Protein AF-A0AAE0KP74-F1 (afdb_monomer)

Solvent-accessible surface area (backbone atoms only — not comparable to full-atom values): 11846 Å² total; per-residue (Å²): 136,86,84,67,81,79,63,56,66,53,44,37,53,51,13,51,50,34,34,52,52,14,51,51,45,31,53,52,16,50,54,50,34,50,30,38,74,68,69,78,42,66,83,68,94,48,75,64,53,57,50,52,47,53,50,45,53,52,51,46,55,50,47,53,51,49,49,53,52,45,45,52,50,19,61,75,62,73,34,71,68,47,44,52,53,43,54,58,50,48,58,60,48,50,49,48,53,44,42,45,52,8,47,53,34,28,74,73,73,40,66,54,36,29,30,50,23,44,32,54,45,16,53,52,38,30,51,54,13,49,50,43,31,49,55,40,51,49,54,57,52,49,57,76,60,46,64,64,54,54,55,50,53,53,46,47,73,70,31,64,69,72,59,30,54,55,55,48,53,55,42,66,76,43,40,88,83,44,69,96,55,69,64,68,64,55,48,60,61,46,48,67,52,43,63,58,47,53,56,47,52,54,51,51,50,56,50,52,54,50,50,54,54,52,61,68,65,70,60,83,131

Secondary structure (DSSP, 8-state):
----GGGHHHHHHHHHHHHHHHHHHHHHHHHHHHHHHTTS-----SHHHHHHHHHHHHHHHHHHHHHHHHHHHHHHTT-HHHHHHHHHHHHHHHHHHHHHHHHHHHHTT-TTHHHHHHHHHHHHHHHHHHHHHHHHHHHHHHHHHHHHHHHHHHHHHHS-HHHHHHHHHHHHHHHHHHTTS-THHHHHHHHHHHHHHHHHHHHHHHHHHHHHHHHHHS---

Organism: NCBI:txid36881

Nearest PDB structures (foldseek):
  8f6k-assembly1_D  TM=7.936E-01  e=3.619E-03  Shewanella oneidensis
  8f6k-assembly1_C  TM=7.145E-01  e=2.781E-03  Shewanella oneidensis
  8f6e-assembly1_B  TM=8.151E-01  e=7.977E-03  Shewanella oneidensis
  8f6h-assembly1_B  TM=8.149E-01  e=1.424E-02  Shewanella oneidensis MR-1
  8f6j-assembly1_A  TM=7.758E-01  e=8.864E-03  Shewanella oneidensis

Mean predicted aligned error: 17.46 Å

Foldseek 3Di:
DDDDPVVLVVLLVVLVVLLVVLVVLLVVLVVQLVCVVVVNDFPDPDPVLVVVLVVLVVVLVVLVVVLVVLVVVCVVVVDPVSVVVSVVSVLVSVLSVLQNQQSVCCVVVNRSSNSVSSNVSSVVSNVVSCVSNVVSVVVVVCVVPPQPVVLLVVLCVVDPNVVSVVLVVVCVVCVVVQPPHHCVVVCVVVVVVCVVVVVVVVVVVVVVVVVVVVVVVPDDD

pLDDT: mean 70.37, std 13.77, range [32.5, 95.06]

InterPro domains:
  IPR027469 Cation efflux transmembrane domain superfamily [G3DSA:1.20.1510.10] (8-140)
  IPR027469 Cation efflux transmembrane domain superfamily [SSF161111] (10-142)
  IPR050291 Cation-efflux pump FieF-like [PTHR43840] (10-152)
  IPR058533 Cation efflux protein, transmembrane domain [PF01545] (12-140)

Structure (mmCIF, N/CA/C/O backbone):
data_AF-A0AAE0KP74-F1
#
_entry.id   AF-A0AAE0KP74-F1
#
loop_
_atom_site.group_PDB
_atom_site.id
_atom_site.type_symbol
_atom_site.label_atom_id
_atom_site.label_alt_id
_atom_site.label_comp_id
_atom_site.label_asym_id
_atom_site.label_entity_id
_atom_site.label_seq_id
_atom_site.pdbx_PDB_ins_code
_atom_site.Cartn_x
_atom_site.Cartn_y
_atom_site.Cartn_z
_atom_site.occupancy
_atom_site.B_iso_or_equiv
_atom_site.auth_seq_id
_atom_site.auth_comp_id
_atom_site.auth_asym_id
_atom_site.auth_atom_id
_atom_site.pdbx_PDB_model_num
ATOM 1 N N . MET A 1 1 ? -12.915 -5.327 29.889 1.00 32.50 1 MET A N 1
ATOM 2 C CA . MET A 1 1 ? -11.460 -5.452 29.661 1.00 32.50 1 MET A CA 1
ATOM 3 C C . MET A 1 1 ? -11.044 -4.182 28.937 1.00 32.50 1 MET A C 1
ATOM 5 O O . MET A 1 1 ? -11.550 -3.931 27.854 1.00 32.50 1 MET A O 1
ATOM 9 N N . TRP A 1 2 ? -10.325 -3.303 29.632 1.00 39.12 2 TRP A N 1
ATOM 10 C CA . TRP A 1 2 ? -10.062 -1.918 29.237 1.00 39.12 2 TRP A CA 1
ATOM 11 C C . TRP A 1 2 ? -8.993 -1.872 28.136 1.00 39.12 2 TRP A C 1
ATOM 13 O O . TRP A 1 2 ? -7.858 -2.267 28.390 1.00 39.12 2 TRP A O 1
ATOM 23 N N . PHE A 1 3 ? -9.340 -1.413 26.931 1.00 39.47 3 PHE A N 1
ATOM 24 C CA . PHE A 1 3 ? -8.3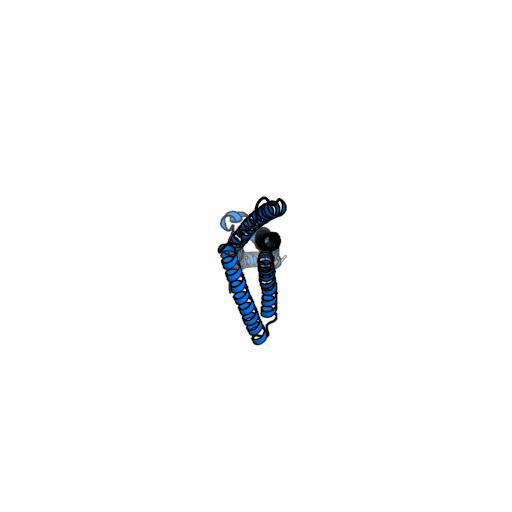50 -1.084 25.904 1.00 39.47 3 PHE A CA 1
ATOM 25 C C . PHE A 1 3 ? -7.756 0.290 26.221 1.00 39.47 3 PHE A C 1
ATOM 27 O O . PHE A 1 3 ? -8.472 1.275 26.394 1.00 39.47 3 PHE A O 1
ATOM 34 N N . ALA A 1 4 ? -6.441 0.319 26.395 1.00 41.66 4 ALA A N 1
ATOM 35 C CA . ALA A 1 4 ? -5.723 1.460 26.928 1.00 41.66 4 ALA A CA 1
ATOM 36 C C . ALA A 1 4 ? -5.524 2.586 25.882 1.00 41.66 4 ALA A C 1
ATOM 38 O O . ALA A 1 4 ? -5.392 2.288 24.693 1.00 41.66 4 ALA A O 1
ATOM 39 N N . PRO A 1 5 ? -5.430 3.865 26.299 1.00 53.25 5 PRO A N 1
ATOM 40 C CA . PRO A 1 5 ? -5.278 5.028 25.407 1.00 53.25 5 PRO A CA 1
ATOM 41 C C . PRO A 1 5 ? -3.995 5.035 24.553 1.00 53.25 5 PRO A C 1
ATOM 43 O O . PRO A 1 5 ? -3.935 5.711 23.532 1.00 53.25 5 PRO A O 1
ATOM 46 N N . GLN A 1 6 ? -2.968 4.271 24.938 1.00 52.47 6 GLN A N 1
ATOM 47 C CA . GLN A 1 6 ? -1.645 4.284 24.296 1.00 52.47 6 GLN A CA 1
ATOM 48 C C . GLN A 1 6 ? -1.556 3.700 22.869 1.00 52.47 6 GLN A C 1
ATOM 50 O O . GLN A 1 6 ? -0.520 3.859 22.231 1.00 52.47 6 GLN A O 1
ATOM 55 N N . PHE A 1 7 ? -2.598 3.051 22.335 1.00 54.56 7 PHE A N 1
ATOM 56 C CA . PHE A 1 7 ? -2.571 2.524 20.957 1.00 54.56 7 PHE A CA 1
ATOM 57 C C . PHE A 1 7 ? -2.897 3.574 19.872 1.00 54.56 7 PHE A C 1
ATOM 59 O O . PHE A 1 7 ? -2.650 3.315 18.698 1.00 54.56 7 PHE A O 1
ATOM 66 N N . ARG A 1 8 ? -3.393 4.764 20.245 1.00 60.00 8 ARG A N 1
ATOM 67 C CA . ARG A 1 8 ? -4.026 5.726 19.313 1.00 60.00 8 ARG A CA 1
ATOM 68 C C . ARG A 1 8 ? -3.060 6.696 18.626 1.00 60.00 8 ARG A C 1
ATOM 70 O O . ARG A 1 8 ? -3.261 7.075 17.480 1.00 60.00 8 ARG A O 1
ATOM 77 N N . THR A 1 9 ? -1.964 7.074 19.283 1.00 66.69 9 THR A N 1
ATOM 78 C CA . THR A 1 9 ? -0.896 7.872 18.643 1.00 66.69 9 THR A CA 1
ATOM 79 C C . THR A 1 9 ? 0.007 7.017 17.754 1.00 66.69 9 THR A C 1
ATOM 81 O O . THR A 1 9 ? 0.589 7.519 16.792 1.00 66.69 9 THR A O 1
ATOM 84 N N . GLY A 1 10 ? 0.099 5.714 18.042 1.00 76.19 10 GLY A N 1
ATOM 85 C CA . GLY A 1 10 ? 0.891 4.770 17.257 1.00 76.19 10 GLY A CA 1
ATOM 86 C C . GLY A 1 10 ? 0.368 4.607 15.829 1.00 76.19 10 GLY A C 1
ATOM 87 O O . GLY A 1 10 ? 1.160 4.603 14.888 1.00 76.19 10 GLY A O 1
ATOM 88 N N . THR A 1 11 ? -0.954 4.539 15.645 1.00 83.56 11 THR A N 1
ATOM 89 C CA . THR A 1 11 ? -1.580 4.385 14.320 1.00 83.56 11 THR A CA 1
ATOM 90 C C . THR A 1 11 ? -1.406 5.623 13.446 1.00 83.56 11 THR A C 1
ATOM 92 O O . THR A 1 11 ? -1.149 5.476 12.254 1.00 83.56 11 THR A O 1
ATOM 95 N N . LEU A 1 12 ? -1.417 6.832 14.023 1.00 85.81 12 LEU A N 1
ATOM 96 C CA . LEU A 1 12 ? -1.071 8.064 13.298 1.00 85.81 12 LEU A CA 1
ATOM 97 C C . LEU A 1 12 ? 0.367 8.054 12.787 1.00 85.81 12 LEU A C 1
ATOM 99 O O . LEU A 1 12 ? 0.607 8.420 11.638 1.00 85.81 12 LEU A O 1
ATOM 103 N N . GLY A 1 13 ? 1.312 7.613 13.623 1.00 89.31 13 GLY A N 1
ATOM 104 C CA . GLY A 1 13 ? 2.712 7.470 13.224 1.00 89.31 13 GLY A CA 1
ATOM 105 C C . GLY A 1 13 ? 2.879 6.479 12.070 1.00 89.31 13 GLY A C 1
ATOM 106 O O . GLY A 1 13 ? 3.560 6.782 11.092 1.00 89.31 13 GLY A O 1
ATOM 107 N N . VAL A 1 14 ? 2.205 5.327 12.145 1.00 90.19 14 VAL A N 1
ATOM 108 C CA . VAL A 1 14 ? 2.207 4.321 11.070 1.00 90.19 14 VAL A CA 1
ATOM 109 C C . VAL A 1 14 ? 1.567 4.869 9.793 1.00 90.19 14 VAL A C 1
ATOM 111 O O . VAL A 1 14 ? 2.164 4.750 8.726 1.00 90.19 14 VAL A O 1
ATOM 114 N N . GLY A 1 15 ? 0.400 5.513 9.884 1.00 89.75 15 GLY A N 1
ATOM 115 C CA . GLY A 1 15 ? -0.279 6.115 8.733 1.00 89.75 15 GLY A CA 1
ATOM 116 C C . GLY A 1 15 ? 0.576 7.184 8.049 1.00 89.75 15 GLY A C 1
ATOM 117 O O . GLY A 1 15 ? 0.753 7.150 6.833 1.00 89.75 15 GLY A O 1
ATOM 118 N N . GLY A 1 16 ? 1.209 8.065 8.830 1.00 90.94 16 GLY A N 1
ATOM 119 C CA . GLY A 1 16 ? 2.137 9.073 8.313 1.00 90.94 16 GLY A CA 1
ATOM 120 C C . GLY A 1 16 ? 3.359 8.467 7.619 1.00 90.94 16 GLY A C 1
ATOM 121 O O . GLY A 1 16 ? 3.745 8.924 6.542 1.00 90.94 16 GLY A O 1
ATOM 122 N N . LEU A 1 17 ? 3.939 7.404 8.186 1.00 93.50 17 LEU A N 1
ATOM 123 C CA . LEU A 1 17 ? 5.061 6.694 7.572 1.00 93.50 17 LEU A CA 1
ATOM 124 C C . LEU A 1 17 ? 4.653 6.052 6.241 1.00 93.50 17 LEU A C 1
ATOM 126 O O . LEU A 1 17 ? 5.366 6.207 5.254 1.00 93.50 17 LEU A O 1
ATOM 130 N N . LEU A 1 18 ? 3.485 5.408 6.184 1.00 92.69 18 LEU A N 1
ATOM 131 C CA . LEU A 1 18 ? 2.954 4.826 4.948 1.00 92.69 18 LEU A CA 1
ATOM 132 C C . LEU A 1 18 ? 2.704 5.886 3.875 1.00 92.69 18 LEU A C 1
ATOM 134 O O . LEU A 1 18 ? 3.057 5.669 2.719 1.00 92.69 18 LEU A O 1
ATOM 138 N N . LEU A 1 19 ? 2.149 7.041 4.246 1.00 93.56 19 LEU A N 1
ATOM 139 C CA . LEU A 1 19 ? 1.953 8.155 3.318 1.00 93.56 19 LEU A CA 1
ATOM 140 C C . LEU A 1 19 ? 3.286 8.667 2.759 1.00 93.56 19 LEU A C 1
ATOM 142 O O . LEU A 1 19 ? 3.411 8.867 1.552 1.00 93.56 19 LEU A O 1
ATOM 146 N N . GLY A 1 20 ? 4.295 8.823 3.620 1.00 95.06 20 GLY A N 1
ATOM 147 C CA . GLY A 1 20 ? 5.639 9.232 3.214 1.00 95.06 20 GLY A CA 1
ATOM 148 C C . GLY A 1 20 ? 6.300 8.221 2.274 1.00 95.06 20 GLY A C 1
ATOM 149 O O . GLY A 1 20 ? 6.779 8.596 1.204 1.00 95.06 20 GLY A O 1
ATOM 150 N N . THR A 1 21 ? 6.283 6.934 2.632 1.00 93.00 21 THR A N 1
ATOM 151 C CA . THR A 1 21 ? 6.844 5.863 1.797 1.00 93.00 21 THR A CA 1
ATOM 152 C C . THR A 1 21 ? 6.098 5.735 0.472 1.00 93.00 21 THR A C 1
ATOM 154 O O . THR A 1 21 ? 6.738 5.659 -0.571 1.00 93.00 21 THR A O 1
ATOM 157 N N . GLY A 1 22 ? 4.763 5.769 0.487 1.00 91.88 22 GLY A N 1
ATOM 158 C CA . GLY A 1 22 ? 3.942 5.722 -0.721 1.00 91.88 22 GLY A CA 1
ATOM 159 C C . GLY A 1 22 ? 4.247 6.886 -1.662 1.00 91.88 22 GLY A C 1
ATOM 160 O O . GLY A 1 22 ? 4.513 6.671 -2.838 1.00 91.88 22 GLY A O 1
ATOM 161 N N . ALA A 1 23 ? 4.317 8.116 -1.147 1.00 9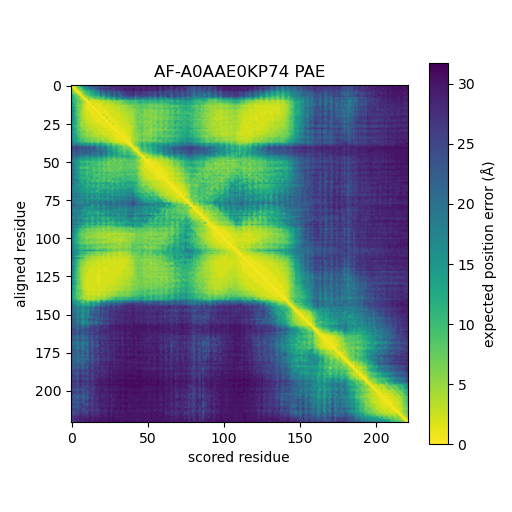4.38 23 ALA A N 1
ATOM 162 C CA . ALA A 1 23 ? 4.662 9.280 -1.961 1.00 94.38 23 ALA A CA 1
ATOM 163 C C . ALA A 1 23 ? 6.075 9.167 -2.559 1.00 94.38 23 ALA A C 1
ATOM 165 O O . ALA A 1 23 ? 6.255 9.416 -3.751 1.00 94.38 23 ALA A O 1
ATOM 166 N N . GLY A 1 24 ? 7.061 8.748 -1.757 1.00 93.75 24 GLY A N 1
ATOM 167 C CA . GLY A 1 24 ? 8.433 8.529 -2.220 1.00 93.75 24 GLY A CA 1
ATOM 168 C C . GLY A 1 24 ? 8.511 7.488 -3.339 1.00 93.75 24 GLY A C 1
ATOM 169 O O . GLY A 1 24 ? 9.048 7.775 -4.407 1.00 93.75 24 GLY A O 1
ATOM 170 N N . MET A 1 25 ? 7.888 6.324 -3.133 1.00 92.88 25 MET A N 1
ATOM 171 C CA . MET A 1 25 ? 7.808 5.264 -4.142 1.00 92.88 25 MET A CA 1
ATOM 172 C C . MET A 1 25 ? 7.099 5.731 -5.417 1.00 92.88 25 MET A C 1
ATOM 174 O O . MET A 1 25 ? 7.529 5.392 -6.515 1.00 92.88 25 MET A O 1
ATOM 178 N N . GLY A 1 26 ? 6.027 6.517 -5.300 1.00 92.38 26 GLY A N 1
ATOM 179 C CA . GLY A 1 26 ? 5.301 7.056 -6.449 1.00 92.38 26 GLY A CA 1
ATOM 180 C C . GLY A 1 26 ? 6.137 8.026 -7.284 1.00 92.38 26 GLY A C 1
ATOM 181 O O . GLY A 1 26 ? 6.114 7.956 -8.513 1.00 92.38 26 GLY A O 1
ATOM 182 N N . LEU A 1 27 ? 6.908 8.901 -6.633 1.00 93.38 27 LEU A N 1
ATOM 183 C CA . LEU A 1 27 ? 7.814 9.831 -7.314 1.00 93.38 27 LEU A CA 1
ATOM 184 C C . LEU A 1 27 ? 8.955 9.095 -8.029 1.00 93.38 27 LEU A C 1
ATOM 186 O O . LEU A 1 27 ? 9.291 9.437 -9.163 1.00 93.38 27 LEU A O 1
ATOM 190 N N . GLU A 1 28 ? 9.523 8.071 -7.391 1.00 90.12 28 GLU A N 1
ATOM 191 C CA . GLU A 1 28 ? 10.570 7.227 -7.976 1.00 90.12 28 GLU A CA 1
ATOM 192 C C . GLU A 1 28 ? 10.042 6.376 -9.140 1.00 90.12 28 GLU A C 1
ATOM 194 O O . GLU A 1 28 ? 10.663 6.298 -10.201 1.00 90.12 28 GLU A O 1
ATOM 199 N N . SER A 1 29 ? 8.847 5.805 -8.990 1.00 89.62 29 SER A N 1
ATOM 200 C CA . SER A 1 29 ? 8.140 5.095 -10.058 1.00 89.62 29 SER A CA 1
ATOM 201 C C . SER A 1 29 ? 7.895 6.007 -11.264 1.00 89.62 29 SER A C 1
ATOM 203 O O . SER A 1 29 ? 8.194 5.619 -12.394 1.00 89.62 29 SER A O 1
ATOM 205 N N . TYR A 1 30 ? 7.419 7.236 -11.040 1.00 90.75 30 TYR A N 1
ATOM 206 C CA . TYR A 1 30 ? 7.176 8.204 -12.109 1.00 90.75 30 TYR A CA 1
ATOM 207 C C . TYR A 1 30 ? 8.466 8.596 -12.836 1.00 90.75 30 TYR A C 1
ATOM 209 O O . TYR A 1 30 ? 8.510 8.586 -14.068 1.00 90.75 30 TYR A O 1
ATOM 217 N N . SER A 1 31 ? 9.531 8.914 -12.097 1.00 89.69 31 SER A N 1
ATOM 218 C CA . SER A 1 31 ? 10.807 9.306 -12.699 1.00 89.69 31 SER A CA 1
ATOM 219 C C . SER A 1 31 ? 11.442 8.158 -13.491 1.00 89.69 31 SER A C 1
ATOM 221 O O . SER A 1 31 ? 11.961 8.386 -14.584 1.00 89.69 31 SER A O 1
ATOM 223 N N . THR A 1 32 ? 11.342 6.926 -12.987 1.00 86.44 32 THR A N 1
ATOM 224 C CA . THR A 1 32 ? 11.822 5.713 -13.664 1.00 86.44 32 THR A CA 1
ATOM 225 C C . THR A 1 32 ? 11.002 5.424 -14.919 1.00 86.44 32 THR A C 1
ATOM 227 O O . THR A 1 32 ? 11.567 5.139 -15.973 1.00 86.44 32 THR A O 1
ATOM 230 N N . LEU A 1 33 ? 9.674 5.570 -14.853 1.00 87.94 33 LEU A N 1
ATOM 231 C CA . LEU A 1 33 ? 8.795 5.408 -16.010 1.00 87.94 33 LEU A CA 1
ATOM 232 C C . LEU A 1 33 ? 9.153 6.400 -17.123 1.00 87.94 33 LEU A C 1
ATOM 234 O O . LEU A 1 33 ? 9.257 6.011 -18.284 1.00 87.94 33 LEU A O 1
ATOM 238 N N . MET A 1 34 ? 9.389 7.668 -16.775 1.00 88.44 34 MET A N 1
ATOM 239 C CA . MET A 1 34 ? 9.770 8.690 -17.752 1.00 88.44 34 MET A CA 1
ATOM 240 C C . MET A 1 34 ? 11.150 8.430 -18.369 1.00 88.44 34 MET A C 1
ATOM 242 O O . MET A 1 34 ? 11.319 8.661 -19.562 1.00 88.44 34 MET A O 1
ATOM 246 N N . GLN A 1 35 ? 12.117 7.906 -17.610 1.00 86.25 35 GLN A N 1
ATOM 247 C CA . GLN A 1 35 ? 13.432 7.515 -18.142 1.00 86.25 35 GLN A CA 1
ATOM 248 C C . GLN A 1 35 ? 13.336 6.345 -19.131 1.00 86.25 35 GLN A C 1
ATOM 250 O O . GLN A 1 35 ? 13.944 6.398 -20.203 1.00 86.25 35 GLN A O 1
ATOM 255 N N . VAL A 1 36 ? 12.519 5.335 -18.805 1.00 85.50 36 VAL A N 1
ATOM 256 C CA . VAL A 1 36 ? 12.231 4.192 -19.690 1.00 85.50 36 VAL A CA 1
ATOM 257 C C . VAL A 1 36 ? 11.552 4.643 -20.976 1.00 85.50 36 VAL A C 1
ATOM 259 O O . VAL A 1 36 ? 11.948 4.224 -22.061 1.00 85.50 36 VAL A O 1
ATOM 262 N N . LEU A 1 37 ? 10.561 5.531 -20.878 1.00 85.38 37 LEU A N 1
ATOM 263 C CA . LEU A 1 37 ? 9.859 6.066 -22.046 1.00 85.38 37 LEU A CA 1
ATOM 264 C C . LEU A 1 37 ? 10.742 6.986 -22.899 1.00 85.38 37 LEU A C 1
ATOM 266 O O . LEU A 1 37 ? 10.624 6.978 -24.121 1.00 85.38 37 LEU A O 1
ATOM 270 N N . ALA A 1 38 ? 11.639 7.754 -22.278 1.00 85.69 38 ALA A N 1
ATOM 271 C CA . ALA A 1 38 ? 12.602 8.600 -22.980 1.00 85.69 38 ALA A CA 1
ATOM 272 C C . ALA A 1 38 ? 13.748 7.802 -23.632 1.00 85.69 38 ALA A C 1
ATOM 274 O O . ALA A 1 38 ? 14.549 8.382 -24.364 1.00 85.69 38 ALA A O 1
ATOM 275 N N . GLY A 1 39 ? 13.855 6.494 -23.366 1.00 79.25 39 GLY A N 1
ATOM 276 C CA . GLY A 1 39 ? 14.937 5.642 -23.865 1.00 79.25 39 GLY A CA 1
ATOM 277 C C . GLY A 1 39 ? 16.314 5.984 -23.283 1.00 79.25 39 GLY A C 1
ATOM 278 O O . GLY A 1 39 ? 17.328 5.518 -23.796 1.00 79.25 39 GLY A O 1
ATOM 279 N N . THR A 1 40 ? 16.365 6.811 -22.235 1.00 76.44 40 THR A N 1
ATOM 280 C CA . THR A 1 40 ? 17.599 7.297 -21.594 1.00 76.44 40 THR A CA 1
ATOM 281 C C . THR A 1 40 ? 18.002 6.475 -20.373 1.00 76.44 40 THR A C 1
ATOM 283 O O . THR A 1 40 ? 19.083 6.674 -19.823 1.00 76.44 40 THR A O 1
ATOM 286 N N . GLY A 1 41 ? 17.157 5.535 -19.959 1.00 66.06 41 GLY A N 1
ATOM 287 C CA . GLY A 1 41 ? 17.411 4.613 -18.865 1.00 66.06 41 GLY A CA 1
ATOM 288 C C . GLY A 1 41 ? 16.379 3.494 -18.863 1.00 66.06 41 GLY A C 1
ATOM 289 O O . GLY A 1 41 ? 15.318 3.609 -19.457 1.00 66.06 41 GLY A O 1
ATOM 290 N N . GLY A 1 42 ? 16.697 2.390 -18.210 1.00 59.84 4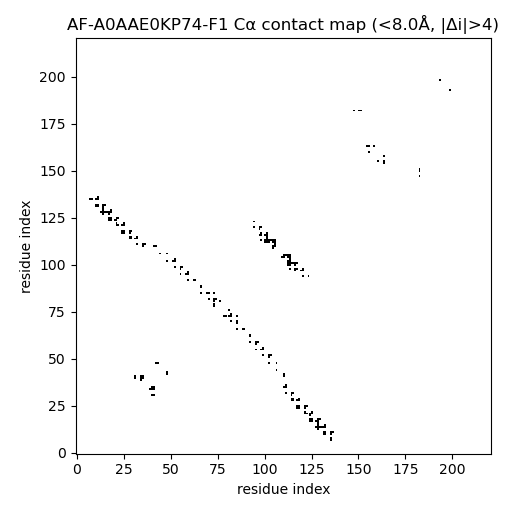2 GLY A N 1
ATOM 291 C CA . GLY A 1 42 ? 15.796 1.267 -17.992 1.00 59.84 42 GLY A CA 1
ATOM 292 C C . GLY A 1 42 ? 16.496 0.239 -17.121 1.00 59.84 42 GLY A C 1
ATOM 293 O O . GLY A 1 42 ? 17.729 0.275 -17.051 1.00 59.84 42 GLY A O 1
ATOM 294 N N . PRO A 1 43 ? 15.752 -0.625 -16.413 1.00 59.53 43 PRO A N 1
ATOM 295 C CA . PRO A 1 43 ? 16.367 -1.604 -15.532 1.00 59.53 43 PRO A CA 1
ATOM 296 C C . PRO A 1 43 ? 17.368 -2.422 -16.347 1.00 59.53 43 PRO A C 1
ATOM 298 O O . PRO A 1 43 ? 17.006 -3.070 -17.332 1.00 59.53 43 PRO A O 1
ATOM 301 N N . ALA A 1 44 ? 18.645 -2.338 -15.973 1.00 59.50 44 ALA A N 1
ATOM 302 C CA . ALA A 1 44 ? 19.647 -3.220 -16.534 1.00 59.50 44 ALA A CA 1
ATOM 303 C C . ALA A 1 44 ? 19.189 -4.645 -16.220 1.00 59.50 44 ALA A C 1
ATOM 305 O O . ALA A 1 44 ? 18.905 -4.958 -15.066 1.00 59.50 44 ALA A O 1
ATOM 306 N N . LEU A 1 45 ? 19.069 -5.495 -17.242 1.00 63.53 45 LEU A N 1
ATOM 307 C CA . LEU A 1 45 ? 18.767 -6.915 -17.065 1.00 63.53 45 LEU A CA 1
ATOM 308 C C . LEU A 1 45 ? 20.011 -7.615 -16.499 1.00 63.53 45 LEU A C 1
ATOM 310 O O . LEU A 1 45 ? 20.684 -8.381 -17.184 1.00 63.53 45 LEU A O 1
ATOM 314 N N . ASP A 1 46 ? 20.363 -7.278 -15.265 1.00 67.88 46 ASP A N 1
ATOM 315 C CA . ASP A 1 46 ? 21.489 -7.821 -14.525 1.00 67.88 46 ASP A CA 1
ATOM 316 C C . ASP A 1 46 ? 20.999 -8.791 -13.433 1.00 67.88 46 ASP A C 1
ATOM 318 O O . ASP A 1 46 ? 19.826 -9.178 -13.364 1.00 67.88 46 ASP A O 1
ATOM 322 N N . ALA A 1 47 ? 21.912 -9.226 -12.563 1.00 67.50 47 ALA A N 1
ATOM 323 C CA . ALA A 1 47 ? 21.582 -10.135 -11.470 1.00 67.50 47 ALA A CA 1
ATOM 324 C C . ALA A 1 47 ? 20.538 -9.560 -10.488 1.00 67.50 47 ALA A C 1
ATOM 326 O O . ALA A 1 47 ? 19.866 -10.335 -9.804 1.00 67.50 47 ALA A O 1
ATOM 327 N N . SER A 1 48 ? 20.366 -8.234 -10.418 1.00 71.44 48 SER A N 1
ATOM 328 C CA . SER A 1 48 ? 19.442 -7.594 -9.478 1.00 71.44 48 SER A CA 1
ATOM 329 C C . SER A 1 48 ? 17.975 -7.852 -9.836 1.00 71.44 48 SER A C 1
ATOM 331 O O . SER A 1 48 ? 17.168 -8.112 -8.941 1.00 71.44 48 SER A O 1
ATOM 333 N N . VAL A 1 49 ? 17.637 -7.915 -11.131 1.00 71.75 49 VAL A N 1
ATOM 334 C CA . VAL A 1 49 ? 16.263 -8.182 -11.595 1.00 71.75 49 VAL A CA 1
ATOM 335 C C . VAL A 1 49 ? 15.824 -9.605 -11.238 1.00 71.75 49 VAL A C 1
ATOM 337 O O . VAL A 1 49 ? 14.699 -9.821 -10.785 1.00 71.75 49 VAL A O 1
ATOM 340 N N . TRP A 1 50 ? 16.722 -10.587 -11.359 1.00 73.62 50 TRP A N 1
ATOM 341 C CA . TRP A 1 50 ? 16.429 -11.973 -10.977 1.00 73.62 50 TRP A CA 1
ATOM 342 C C . TRP A 1 50 ? 16.248 -12.144 -9.464 1.00 73.62 50 TRP A C 1
ATOM 344 O O . TRP A 1 50 ? 15.370 -12.895 -9.035 1.00 73.62 50 TRP A O 1
ATOM 354 N N . ILE A 1 51 ? 17.026 -11.420 -8.651 1.00 78.94 51 ILE A N 1
ATOM 355 C CA . ILE A 1 51 ? 16.859 -11.395 -7.189 1.00 78.94 51 ILE A CA 1
ATOM 356 C C . ILE A 1 51 ? 15.522 -10.740 -6.811 1.00 78.94 51 ILE A C 1
ATOM 358 O O . ILE A 1 51 ? 14.803 -11.266 -5.955 1.00 78.94 51 ILE A O 1
ATOM 362 N N . ALA A 1 52 ? 15.151 -9.634 -7.465 1.00 75.81 52 ALA A N 1
ATOM 363 C CA . ALA A 1 52 ? 13.866 -8.969 -7.254 1.00 75.81 52 ALA A CA 1
ATOM 364 C C . ALA A 1 52 ? 12.688 -9.896 -7.596 1.00 75.81 52 ALA A C 1
ATOM 366 O O . ALA A 1 52 ? 11.757 -10.036 -6.801 1.00 75.81 52 ALA A O 1
ATOM 367 N N . PHE A 1 53 ? 12.769 -10.612 -8.722 1.00 75.81 53 PHE A N 1
ATOM 368 C CA . PHE A 1 53 ? 11.768 -11.602 -9.113 1.00 75.81 53 PHE A CA 1
ATOM 369 C C . PHE A 1 53 ? 11.660 -12.758 -8.112 1.00 75.81 53 PHE A C 1
ATOM 371 O O . PHE A 1 53 ? 10.557 -13.083 -7.671 1.00 75.81 53 PHE A O 1
ATOM 378 N N . ALA A 1 54 ? 12.785 -13.351 -7.698 1.00 79.19 54 ALA A N 1
ATOM 379 C CA . ALA A 1 54 ? 12.789 -14.433 -6.714 1.00 79.19 54 ALA A CA 1
ATOM 380 C C . ALA A 1 54 ? 12.186 -13.989 -5.370 1.00 79.19 54 ALA A C 1
ATOM 382 O O . ALA A 1 54 ? 11.397 -14.718 -4.765 1.00 79.19 54 ALA A O 1
ATOM 383 N N . THR A 1 55 ? 12.500 -12.767 -4.934 1.00 79.50 55 THR A N 1
ATOM 384 C CA . THR A 1 55 ? 11.945 -12.177 -3.709 1.00 79.50 55 THR A CA 1
ATOM 385 C C . THR A 1 55 ? 10.436 -11.954 -3.830 1.00 79.50 55 THR A C 1
ATOM 387 O O . THR A 1 55 ? 9.685 -12.301 -2.915 1.00 79.50 55 THR A O 1
ATOM 390 N N . ALA A 1 56 ? 9.962 -11.433 -4.966 1.00 77.44 56 ALA A N 1
ATOM 391 C CA . ALA A 1 56 ? 8.535 -11.241 -5.223 1.00 77.44 56 ALA A CA 1
ATOM 392 C C . ALA A 1 56 ? 7.773 -12.576 -5.263 1.00 77.44 56 ALA A C 1
ATOM 394 O O . ALA A 1 56 ? 6.724 -12.708 -4.627 1.00 77.44 56 ALA A O 1
ATOM 395 N N . ALA A 1 57 ? 8.328 -13.588 -5.934 1.00 78.00 57 ALA A N 1
ATOM 396 C CA . ALA A 1 57 ? 7.758 -14.931 -5.995 1.00 78.00 57 ALA A CA 1
ATOM 397 C C . ALA A 1 57 ? 7.662 -15.575 -4.601 1.00 78.00 57 ALA A C 1
ATOM 399 O O . ALA A 1 57 ? 6.616 -16.118 -4.239 1.00 78.00 57 ALA A O 1
ATOM 400 N N . ALA A 1 58 ? 8.713 -15.454 -3.783 1.00 80.94 58 ALA A N 1
ATOM 401 C CA . ALA A 1 58 ? 8.696 -15.919 -2.399 1.00 80.94 58 ALA A CA 1
ATOM 402 C C . ALA A 1 58 ? 7.636 -15.182 -1.560 1.00 80.94 58 ALA A C 1
ATOM 404 O O . ALA A 1 58 ? 6.888 -15.815 -0.816 1.00 80.94 58 ALA A O 1
ATOM 405 N N . SER A 1 59 ? 7.518 -13.859 -1.716 1.00 77.44 59 SER A N 1
ATOM 406 C CA . SER A 1 59 ? 6.516 -13.043 -1.016 1.00 77.44 59 SER A CA 1
ATOM 407 C C . SER A 1 59 ? 5.085 -13.472 -1.355 1.00 77.44 59 SER A C 1
ATOM 409 O O . SER A 1 59 ? 4.249 -13.610 -0.461 1.00 77.44 59 SER A O 1
ATOM 411 N N . ILE A 1 60 ? 4.805 -13.769 -2.628 1.00 77.31 60 ILE A N 1
ATOM 412 C CA . ILE A 1 60 ? 3.501 -14.287 -3.060 1.00 77.31 60 ILE A CA 1
ATOM 413 C C . ILE A 1 60 ? 3.238 -15.672 -2.490 1.00 77.31 60 ILE A C 1
ATOM 415 O O . ILE A 1 60 ? 2.159 -15.895 -1.951 1.00 77.31 60 ILE A O 1
ATOM 419 N N . ALA A 1 61 ? 4.216 -16.580 -2.529 1.00 78.44 61 ALA A N 1
ATOM 420 C CA . ALA A 1 61 ? 4.059 -17.909 -1.944 1.00 78.44 61 ALA A CA 1
ATOM 421 C C . ALA A 1 61 ? 3.721 -17.835 -0.444 1.00 78.44 61 ALA A C 1
ATOM 423 O O . ALA A 1 61 ? 2.842 -18.555 0.041 1.00 78.44 61 ALA A O 1
ATOM 424 N N . VAL A 1 62 ? 4.369 -16.924 0.292 1.00 78.38 62 VAL A N 1
ATOM 425 C CA . VAL A 1 62 ? 4.072 -16.673 1.708 1.00 78.38 62 VAL A CA 1
ATOM 426 C C . VAL A 1 62 ? 2.665 -16.102 1.882 1.00 78.38 62 VAL A C 1
ATOM 428 O O . VAL A 1 62 ? 1.915 -16.612 2.713 1.00 78.38 62 VAL A O 1
ATOM 431 N N . LYS A 1 63 ? 2.275 -15.087 1.101 1.00 73.56 63 LYS A N 1
ATOM 432 C CA . LYS A 1 63 ? 0.949 -14.451 1.198 1.00 73.56 63 LYS A CA 1
ATOM 433 C C . LYS A 1 63 ? -0.188 -15.403 0.834 1.00 73.56 63 LYS A C 1
ATOM 435 O O . LYS A 1 63 ? -1.186 -15.435 1.547 1.00 73.56 63 LYS A O 1
ATOM 440 N N . GLU A 1 64 ? -0.012 -16.231 -0.188 1.00 76.12 64 GLU A N 1
ATOM 441 C CA . GLU A 1 64 ? -0.976 -17.264 -0.581 1.00 76.12 64 GLU A CA 1
ATOM 442 C C . GLU A 1 64 ? -1.110 -18.337 0.510 1.00 76.12 64 GLU A C 1
ATOM 444 O O . GLU A 1 64 ? -2.213 -18.719 0.908 1.00 76.12 64 GLU A O 1
ATOM 449 N N . THR A 1 65 ? 0.017 -18.765 1.092 1.00 75.38 65 THR A N 1
ATOM 450 C CA . THR A 1 65 ? 0.009 -19.685 2.238 1.00 75.38 65 THR A CA 1
ATOM 451 C C . THR A 1 65 ? -0.728 -19.068 3.429 1.00 75.38 65 THR A C 1
ATOM 453 O O . THR A 1 65 ? -1.538 -19.737 4.073 1.00 75.38 65 THR A O 1
ATOM 456 N N . LEU A 1 66 ? -0.491 -17.786 3.717 1.00 73.56 66 LEU A N 1
ATOM 457 C CA . LEU A 1 66 ? -1.144 -17.063 4.807 1.00 73.56 66 LEU A CA 1
ATOM 458 C C . LEU A 1 66 ? -2.651 -16.901 4.563 1.00 73.56 66 LEU A C 1
ATOM 460 O O . LEU A 1 66 ? -3.441 -17.081 5.493 1.00 73.56 66 LEU A O 1
ATOM 464 N N . PHE A 1 67 ? -3.059 -16.636 3.319 1.00 69.12 67 PHE A N 1
ATOM 465 C CA . PHE A 1 67 ? -4.461 -16.579 2.911 1.00 69.12 67 PHE A CA 1
ATOM 466 C C . PHE A 1 67 ? -5.159 -17.917 3.166 1.00 69.12 67 PHE A C 1
ATOM 468 O O . PHE A 1 67 ? -6.159 -17.963 3.885 1.00 69.12 67 PHE A O 1
ATOM 475 N N . HIS A 1 68 ? -4.596 -19.022 2.672 1.00 68.19 68 HIS A N 1
ATOM 476 C CA . HIS A 1 68 ? -5.176 -20.349 2.874 1.00 68.19 68 HIS A CA 1
ATOM 477 C C . HIS A 1 68 ? -5.257 -20.740 4.352 1.00 68.19 68 HIS A C 1
ATOM 479 O O . HIS A 1 68 ? -6.258 -21.315 4.783 1.00 68.19 68 HIS A O 1
ATOM 485 N N . ARG A 1 69 ? -4.238 -20.408 5.153 1.00 67.38 69 ARG A N 1
ATOM 486 C CA . ARG A 1 69 ? -4.226 -20.689 6.598 1.00 67.38 69 ARG A CA 1
ATOM 487 C C . ARG A 1 69 ? -5.286 -19.879 7.343 1.00 67.38 69 ARG A C 1
ATOM 489 O O . ARG A 1 69 ? -6.005 -20.443 8.167 1.00 67.38 69 ARG A O 1
ATOM 496 N N . THR A 1 70 ? -5.420 -18.594 7.026 1.00 66.56 70 THR A N 1
ATOM 497 C CA . THR A 1 70 ? -6.409 -17.701 7.648 1.00 66.56 70 THR A CA 1
ATOM 498 C C . THR A 1 70 ? -7.833 -18.077 7.238 1.00 66.56 70 THR A C 1
ATOM 500 O O . THR A 1 70 ? -8.726 -18.124 8.083 1.00 66.56 70 THR A O 1
ATOM 503 N N . LEU A 1 71 ? -8.042 -18.444 5.970 1.00 65.44 71 LEU A N 1
ATOM 504 C CA . LEU A 1 71 ? -9.330 -18.924 5.471 1.00 65.44 71 LEU A CA 1
ATOM 505 C C . LEU A 1 71 ? -9.724 -20.255 6.128 1.00 65.44 71 LEU A C 1
ATOM 507 O O . LEU A 1 71 ? -10.849 -20.396 6.606 1.00 65.44 71 LEU A O 1
ATOM 511 N N . ALA A 1 72 ? -8.793 -21.208 6.227 1.00 68.19 72 ALA A N 1
ATOM 512 C CA . ALA A 1 72 ? -9.031 -22.482 6.901 1.00 68.19 72 ALA A CA 1
ATOM 513 C C . ALA A 1 72 ? -9.371 -22.291 8.390 1.00 68.19 72 ALA A C 1
ATOM 515 O O . ALA A 1 72 ? -10.286 -22.937 8.903 1.00 68.19 72 ALA A O 1
ATOM 516 N N . ALA A 1 73 ? -8.686 -21.371 9.078 1.00 66.56 73 ALA A N 1
ATOM 517 C CA . ALA A 1 73 ? -8.995 -21.015 10.460 1.00 66.56 73 ALA A CA 1
ATOM 518 C C . ALA A 1 73 ? -10.375 -20.343 10.594 1.00 66.56 73 ALA A C 1
ATOM 520 O O . ALA A 1 73 ? -11.139 -20.694 11.492 1.00 66.56 73 ALA A O 1
ATOM 521 N N . GLY A 1 74 ? -10.733 -19.434 9.680 1.00 59.38 74 GLY A N 1
ATOM 522 C CA . GLY A 1 74 ? -12.023 -18.736 9.679 1.00 59.38 74 GLY A CA 1
ATOM 523 C C . GLY A 1 74 ? -13.220 -19.645 9.399 1.00 59.38 74 GLY A C 1
ATOM 524 O O . GLY A 1 74 ? -14.266 -19.498 10.035 1.00 59.38 74 GLY A O 1
ATOM 525 N N . ILE A 1 75 ? -13.059 -20.625 8.505 1.00 65.06 75 ILE A N 1
ATOM 526 C CA . ILE A 1 75 ? -14.076 -21.651 8.235 1.00 65.06 75 ILE A CA 1
ATOM 527 C C . ILE A 1 75 ? -14.232 -22.568 9.453 1.00 65.06 75 ILE A C 1
ATOM 529 O O . ILE A 1 75 ? -15.351 -22.806 9.904 1.00 65.06 75 ILE A O 1
ATOM 533 N N . LYS A 1 76 ? -13.122 -23.027 10.043 1.00 67.88 76 LYS A N 1
ATOM 534 C CA . LYS A 1 76 ? -13.142 -23.917 11.215 1.00 67.88 76 LYS A CA 1
ATOM 535 C C . LYS A 1 76 ? -13.732 -23.246 12.462 1.00 67.88 76 LYS A C 1
ATOM 537 O O . LYS A 1 76 ? -14.349 -23.922 13.278 1.00 67.88 76 LYS A O 1
ATOM 542 N N . ALA A 1 77 ? -13.573 -21.929 12.591 1.00 70.56 77 ALA A N 1
ATOM 543 C CA . ALA A 1 77 ? -14.127 -21.137 13.687 1.00 70.56 77 ALA A CA 1
ATOM 544 C C . ALA A 1 77 ? -15.584 -20.679 13.464 1.00 70.56 77 ALA A C 1
ATOM 546 O O . ALA A 1 77 ? -16.162 -20.085 14.370 1.00 70.56 77 ALA A O 1
ATOM 547 N N . ASN A 1 78 ? -16.169 -20.912 12.277 1.00 66.31 78 ASN A N 1
ATOM 548 C CA . ASN A 1 78 ? -17.536 -20.510 11.901 1.00 66.31 78 ASN A CA 1
ATOM 549 C C . ASN A 1 78 ? -17.871 -19.034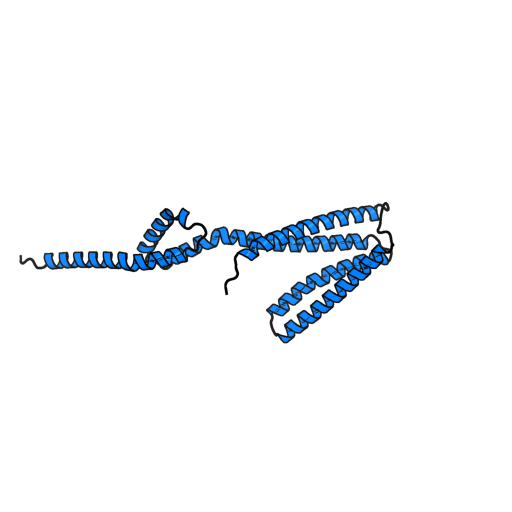 12.221 1.00 66.31 78 ASN A C 1
ATOM 551 O O . ASN A 1 78 ? -19.004 -18.672 12.538 1.00 66.31 78 ASN A O 1
ATOM 555 N N . SER A 1 79 ? -16.858 -18.165 12.170 1.00 59.31 79 SER A N 1
ATOM 556 C CA . SER A 1 79 ? -16.969 -16.771 12.588 1.00 59.31 79 SER A CA 1
ATOM 557 C C . SER A 1 79 ? -16.976 -15.850 11.377 1.00 59.31 79 SER A C 1
ATOM 559 O O . SER A 1 79 ? -15.978 -15.723 10.663 1.00 59.31 79 SER A O 1
ATOM 561 N N . LYS A 1 80 ? -18.099 -15.150 11.183 1.00 61.09 80 LYS A N 1
ATOM 562 C CA . LYS A 1 80 ? -18.253 -14.123 10.141 1.00 61.09 80 LYS A CA 1
ATOM 563 C C . LYS A 1 80 ? -17.231 -12.989 10.285 1.00 61.09 80 LYS A C 1
ATOM 565 O O . LYS A 1 80 ? -16.807 -12.429 9.283 1.00 61.09 80 LYS A O 1
ATOM 570 N N . VAL A 1 81 ? -16.788 -12.700 11.511 1.00 63.88 81 VAL A N 1
ATOM 571 C CA . VAL A 1 81 ? -15.770 -11.674 11.799 1.00 63.88 81 VAL A CA 1
ATOM 572 C C . VAL A 1 81 ? -14.392 -12.106 11.288 1.00 63.88 81 VAL A C 1
ATOM 574 O O . VAL A 1 81 ? -13.686 -11.320 10.663 1.00 63.88 81 VAL A O 1
ATOM 577 N N . VAL A 1 82 ? -14.027 -13.379 11.471 1.00 61.06 82 VAL A N 1
ATOM 578 C CA . VAL A 1 82 ? -12.746 -13.917 10.974 1.00 61.06 82 VAL A CA 1
ATOM 579 C C . VAL A 1 82 ? -12.759 -14.043 9.445 1.00 61.06 82 VAL A C 1
ATOM 581 O O . VAL A 1 82 ? -11.747 -13.787 8.798 1.00 61.06 82 VAL A O 1
ATOM 584 N N . GLN A 1 83 ? -13.913 -14.363 8.848 1.00 61.62 83 GLN A N 1
ATOM 585 C CA . GLN A 1 83 ? -14.080 -14.352 7.389 1.00 61.62 83 GLN A CA 1
ATOM 586 C C . GLN A 1 83 ? -13.988 -12.937 6.795 1.00 61.62 83 GLN A C 1
ATOM 588 O O . GLN A 1 83 ? -13.367 -12.764 5.748 1.00 61.62 83 GLN A O 1
ATOM 593 N N . ALA A 1 84 ? -14.537 -11.920 7.468 1.00 60.62 84 ALA A N 1
ATOM 594 C CA . ALA A 1 84 ? -14.393 -10.527 7.044 1.00 60.62 84 ALA A CA 1
ATOM 595 C C . ALA A 1 84 ? -12.918 -10.083 7.043 1.00 60.62 84 ALA A C 1
ATOM 597 O O . ALA A 1 84 ? -12.454 -9.484 6.075 1.00 60.62 84 ALA A O 1
ATOM 598 N N . ASN A 1 85 ? -12.152 -10.464 8.071 1.00 61.03 85 ASN A N 1
ATOM 599 C CA . ASN A 1 85 ? -10.715 -10.191 8.125 1.00 61.03 85 ASN A CA 1
ATOM 600 C C . ASN A 1 85 ? -9.932 -10.915 7.007 1.00 61.03 85 ASN A C 1
ATOM 602 O O . ASN A 1 85 ? -8.989 -10.367 6.442 1.00 61.03 85 ASN A O 1
ATOM 606 N N . ALA A 1 86 ? -10.353 -12.124 6.616 1.00 59.88 86 ALA A N 1
ATOM 607 C CA . ALA A 1 86 ? -9.758 -12.840 5.484 1.00 59.88 86 ALA A CA 1
ATOM 608 C C . ALA A 1 86 ? -9.990 -12.124 4.138 1.00 59.88 86 ALA A C 1
ATOM 610 O O . ALA A 1 86 ? -9.119 -12.146 3.269 1.00 59.88 86 ALA A O 1
ATOM 611 N N . TRP A 1 87 ? -11.134 -11.453 3.965 1.00 61.25 87 TRP A N 1
ATOM 612 C CA . TRP A 1 87 ? -11.385 -10.627 2.781 1.00 61.25 87 TRP A CA 1
ATOM 613 C C . TRP A 1 87 ? -10.496 -9.381 2.747 1.00 61.25 87 TRP A C 1
ATOM 615 O O . TRP A 1 87 ? -10.035 -8.993 1.679 1.00 61.25 87 TRP A O 1
ATOM 625 N N . HIS A 1 88 ? -10.188 -8.798 3.907 1.00 64.62 88 HIS A N 1
ATOM 626 C CA . HIS A 1 88 ? -9.263 -7.669 4.002 1.00 64.62 88 HIS A CA 1
ATOM 627 C C . HIS A 1 88 ? -7.843 -8.058 3.550 1.00 64.62 88 HIS A C 1
ATOM 629 O O . HIS A 1 88 ? -7.231 -7.356 2.745 1.00 64.62 88 HIS A O 1
ATOM 635 N N . HIS A 1 89 ? -7.386 -9.260 3.916 1.00 64.50 89 HIS A N 1
ATOM 636 C CA . HIS A 1 89 ? -6.129 -9.826 3.413 1.00 64.50 89 HIS A CA 1
ATOM 637 C C . HIS A 1 89 ? -6.125 -10.131 1.905 1.00 64.50 89 HIS A C 1
ATOM 639 O O . HIS A 1 89 ? -5.058 -10.190 1.293 1.00 64.50 89 HIS A O 1
ATOM 645 N N . ARG A 1 90 ? -7.288 -10.291 1.257 1.00 65.75 90 ARG A N 1
ATOM 646 C CA . ARG A 1 90 ? -7.362 -10.471 -0.205 1.00 65.75 90 ARG A CA 1
ATOM 647 C C . ARG A 1 90 ? -6.815 -9.246 -0.936 1.00 65.75 90 ARG A C 1
ATOM 649 O O . ARG A 1 90 ? -6.126 -9.389 -1.941 1.00 65.75 90 ARG A O 1
ATOM 656 N N . THR A 1 91 ? -7.089 -8.051 -0.422 1.00 63.56 91 THR A N 1
ATOM 657 C CA . THR A 1 91 ? -6.578 -6.788 -0.972 1.00 63.56 91 THR A CA 1
ATOM 658 C C . THR A 1 91 ? -5.046 -6.699 -0.895 1.00 63.56 91 THR A C 1
ATOM 660 O O . THR A 1 91 ? -4.424 -6.195 -1.831 1.00 63.56 91 THR A O 1
ATOM 663 N N . ASP A 1 92 ? -4.427 -7.296 0.130 1.00 69.00 92 ASP A N 1
ATOM 664 C CA . ASP A 1 92 ? -2.962 -7.391 0.273 1.00 69.00 92 ASP A CA 1
ATOM 665 C C . ASP A 1 92 ? -2.325 -8.426 -0.673 1.00 69.00 92 ASP A C 1
ATOM 667 O O . ASP A 1 92 ? -1.174 -8.288 -1.107 1.00 69.00 92 ASP A O 1
ATOM 671 N N . ALA A 1 93 ? -3.060 -9.487 -1.012 1.00 67.69 93 ALA A N 1
ATOM 672 C CA . ALA A 1 93 ? -2.630 -10.455 -2.019 1.00 67.69 93 ALA A CA 1
ATOM 673 C C . ALA A 1 93 ? -2.692 -9.846 -3.432 1.00 67.69 93 ALA A C 1
ATOM 675 O O . ALA A 1 93 ? -1.763 -10.019 -4.222 1.00 67.69 93 ALA A O 1
ATOM 676 N N . VAL A 1 94 ? -3.734 -9.056 -3.725 1.00 72.50 94 VAL A N 1
ATOM 677 C CA . VAL A 1 94 ? -3.893 -8.352 -5.010 1.00 72.50 94 VAL A CA 1
ATOM 678 C C . VAL A 1 94 ? -2.733 -7.389 -5.274 1.00 72.50 94 VAL A C 1
ATOM 680 O O . VAL A 1 94 ? -2.192 -7.404 -6.377 1.00 72.50 94 VAL A O 1
ATOM 683 N N . SER A 1 95 ? -2.289 -6.608 -4.281 1.00 76.00 95 SER A N 1
ATOM 684 C CA . SER A 1 95 ? -1.141 -5.695 -4.458 1.00 76.00 95 SER A CA 1
ATOM 685 C C . SER A 1 95 ? 0.152 -6.437 -4.817 1.00 76.00 95 SER A C 1
ATOM 687 O O . SER A 1 95 ? 0.961 -5.959 -5.609 1.00 76.00 95 SER A O 1
ATOM 689 N N . SER A 1 96 ? 0.316 -7.652 -4.296 1.00 74.00 96 SER A N 1
ATOM 690 C CA . SER A 1 96 ? 1.483 -8.500 -4.566 1.00 74.00 96 SER A CA 1
ATOM 691 C C . SER A 1 96 ? 1.447 -9.086 -5.968 1.00 74.00 96 SER A C 1
ATOM 693 O O . SER A 1 96 ? 2.468 -9.118 -6.648 1.00 74.00 96 SER A O 1
ATOM 695 N N . LEU A 1 97 ? 0.261 -9.502 -6.416 1.00 76.56 97 LEU A N 1
ATOM 696 C CA . LEU A 1 97 ? 0.043 -9.981 -7.776 1.00 76.56 97 LEU A CA 1
ATOM 697 C C . LEU A 1 97 ? 0.345 -8.880 -8.802 1.00 76.56 97 LEU A C 1
ATOM 699 O O . LEU A 1 97 ? 1.004 -9.146 -9.803 1.00 76.56 97 LEU A O 1
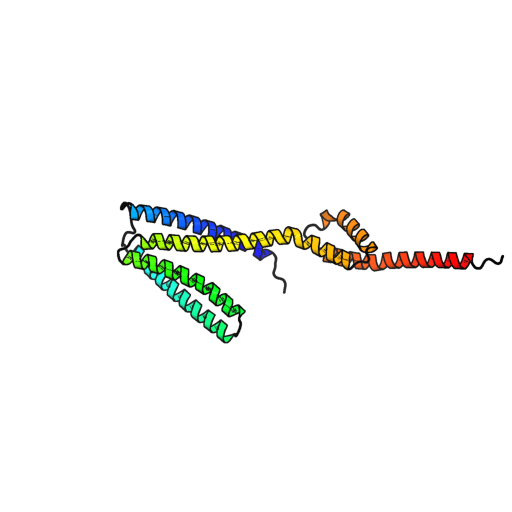ATOM 703 N N . VAL A 1 98 ? -0.086 -7.643 -8.529 1.00 80.25 98 VAL A N 1
ATOM 704 C CA . VAL A 1 98 ? 0.220 -6.473 -9.369 1.00 80.25 98 VAL A CA 1
ATOM 705 C C . VAL A 1 98 ? 1.732 -6.256 -9.467 1.00 80.25 98 VAL A C 1
ATOM 707 O O . VAL A 1 98 ? 2.249 -6.121 -10.574 1.00 80.25 98 VAL A O 1
ATOM 710 N N . ALA A 1 99 ? 2.452 -6.296 -8.341 1.00 80.50 99 ALA A N 1
ATOM 711 C CA . ALA A 1 99 ? 3.909 -6.157 -8.330 1.00 80.50 99 ALA A CA 1
ATOM 712 C C . ALA A 1 99 ? 4.609 -7.269 -9.136 1.00 80.50 99 ALA A C 1
ATOM 714 O O . ALA A 1 99 ? 5.448 -6.988 -9.988 1.00 80.50 99 ALA A O 1
ATOM 715 N N . MET A 1 100 ? 4.230 -8.535 -8.931 1.00 77.56 100 MET A N 1
ATOM 716 C CA . MET A 1 100 ? 4.812 -9.654 -9.681 1.00 77.56 100 MET A CA 1
ATOM 717 C C . MET A 1 100 ? 4.499 -9.579 -11.172 1.00 77.56 100 MET A C 1
ATOM 719 O O . MET A 1 100 ? 5.369 -9.902 -11.980 1.00 77.56 100 MET A O 1
ATOM 723 N N . ALA A 1 101 ? 3.294 -9.157 -11.556 1.00 79.94 101 ALA A N 1
ATOM 724 C CA . ALA A 1 101 ? 2.947 -8.960 -12.958 1.00 79.94 101 ALA A CA 1
ATOM 725 C C . ALA A 1 101 ? 3.839 -7.889 -13.612 1.00 79.94 101 ALA A C 1
ATOM 727 O O . ALA A 1 101 ? 4.305 -8.097 -14.731 1.00 79.94 101 ALA A O 1
ATOM 728 N N . GLY A 1 102 ? 4.144 -6.799 -12.897 1.00 82.50 102 GLY A N 1
ATOM 729 C CA . GLY A 1 102 ? 5.085 -5.765 -13.341 1.00 82.50 102 GLY A CA 1
ATOM 730 C C . GLY A 1 102 ? 6.496 -6.297 -13.586 1.00 82.50 102 GLY A C 1
ATOM 731 O O . GLY A 1 102 ? 7.030 -6.145 -14.686 1.00 82.50 102 GLY A O 1
ATOM 732 N N . ILE A 1 103 ? 7.060 -7.003 -12.601 1.00 81.12 103 ILE A N 1
ATOM 733 C CA . ILE A 1 103 ? 8.407 -7.592 -12.695 1.00 81.12 103 ILE A CA 1
ATOM 734 C C . ILE A 1 103 ? 8.465 -8.642 -13.814 1.00 81.12 103 ILE A C 1
ATOM 736 O O . ILE A 1 103 ? 9.395 -8.653 -14.619 1.00 81.12 103 ILE A O 1
ATOM 740 N N . SER A 1 104 ? 7.445 -9.503 -13.909 1.00 79.06 104 SER A N 1
ATOM 741 C CA . SER A 1 104 ? 7.347 -10.525 -14.964 1.00 79.06 104 SER A CA 1
ATOM 742 C C . SER A 1 104 ? 7.269 -9.889 -16.353 1.00 79.06 104 SER A C 1
ATOM 744 O O . SER A 1 104 ? 7.884 -10.379 -17.296 1.00 79.06 104 SER A O 1
ATOM 746 N N . GLY A 1 105 ? 6.540 -8.777 -16.476 1.00 80.06 105 GLY A N 1
ATOM 747 C CA . GLY A 1 105 ? 6.444 -7.997 -17.704 1.00 80.06 105 GLY A CA 1
ATOM 748 C C . GLY A 1 105 ? 7.771 -7.359 -18.118 1.00 80.06 105 GLY A C 1
ATOM 749 O O . GLY A 1 105 ? 8.144 -7.418 -19.288 1.00 80.06 105 GLY A O 1
ATOM 750 N N . SER A 1 106 ? 8.521 -6.825 -17.152 1.00 79.75 106 SER A N 1
ATOM 751 C CA . SER A 1 106 ? 9.867 -6.292 -17.385 1.00 79.75 106 SER A CA 1
ATOM 752 C C . SER A 1 106 ? 10.837 -7.377 -17.864 1.00 79.75 106 SER A C 1
ATOM 754 O O . SER A 1 106 ? 11.525 -7.192 -18.868 1.00 79.75 106 SER A O 1
ATOM 756 N N . LEU A 1 107 ? 10.794 -8.565 -17.247 1.00 77.00 107 LEU A N 1
ATOM 757 C CA . LEU A 1 107 ? 11.560 -9.739 -17.687 1.00 77.00 107 LEU A CA 1
ATOM 758 C C . LEU A 1 107 ? 11.168 -10.236 -19.088 1.00 77.00 107 LEU A C 1
ATOM 760 O O . LEU A 1 107 ? 12.020 -10.739 -19.817 1.00 77.00 107 LEU A O 1
ATOM 764 N N . ALA A 1 108 ? 9.905 -10.075 -19.491 1.00 81.00 108 ALA A N 1
ATOM 765 C CA . ALA A 1 108 ? 9.417 -10.433 -20.825 1.00 81.00 108 ALA A CA 1
ATOM 766 C C . ALA A 1 108 ? 9.831 -9.433 -21.930 1.00 81.00 108 ALA A C 1
ATOM 768 O O . ALA A 1 108 ? 9.398 -9.570 -23.074 1.00 81.00 108 ALA A O 1
ATOM 769 N N . GLY A 1 109 ? 10.662 -8.436 -21.605 1.00 77.81 109 GLY A N 1
ATOM 770 C CA . GLY A 1 109 ? 11.160 -7.432 -22.548 1.00 77.81 109 GLY A CA 1
ATOM 771 C C . GLY A 1 109 ? 10.323 -6.154 -22.604 1.00 77.81 109 GLY A C 1
ATOM 772 O O . GLY A 1 109 ? 10.504 -5.349 -23.516 1.00 77.81 109 GLY A O 1
ATOM 773 N N . VAL A 1 110 ? 9.417 -5.947 -21.642 1.00 83.56 110 VAL A N 1
ATOM 774 C CA . VAL A 1 110 ? 8.556 -4.761 -21.553 1.00 83.56 110 VAL A CA 1
ATOM 775 C C . VAL A 1 110 ? 8.926 -3.941 -20.303 1.00 83.56 110 VAL A C 1
ATOM 777 O O . VAL A 1 110 ? 8.243 -4.010 -19.279 1.00 83.56 110 VAL A O 1
ATOM 780 N N . PRO A 1 111 ? 10.012 -3.146 -20.352 1.00 77.81 111 PRO A N 1
ATOM 781 C CA . PRO A 1 111 ? 10.637 -2.547 -19.166 1.00 77.81 111 PRO A CA 1
ATOM 782 C C . PRO A 1 111 ? 9.785 -1.488 -18.454 1.00 77.81 111 PRO A C 1
ATOM 784 O O . PRO A 1 111 ? 10.065 -1.156 -17.308 1.00 77.81 111 PRO A O 1
ATOM 787 N N . TYR A 1 112 ? 8.740 -0.954 -19.095 1.00 83.44 112 TYR A N 1
ATOM 788 C CA . TYR A 1 112 ? 7.838 0.026 -18.478 1.00 83.44 112 TYR A CA 1
ATOM 789 C C . TYR A 1 112 ? 6.774 -0.607 -17.567 1.00 83.44 112 TYR A C 1
ATOM 791 O O . TYR A 1 112 ? 6.131 0.112 -16.802 1.00 83.44 112 TYR A O 1
ATOM 799 N N . LEU A 1 113 ? 6.577 -1.933 -17.615 1.00 83.88 113 LEU A N 1
ATOM 800 C CA . LEU A 1 113 ? 5.572 -2.612 -16.787 1.00 83.88 113 LEU A CA 1
ATOM 801 C C . LEU A 1 113 ? 5.933 -2.629 -15.300 1.00 83.88 113 LEU A C 1
ATOM 803 O O . LEU A 1 113 ? 5.042 -2.490 -14.465 1.00 83.88 113 LEU A O 1
ATOM 807 N N . ASP A 1 114 ? 7.214 -2.754 -14.965 1.00 84.50 114 ASP A N 1
ATOM 808 C CA . ASP A 1 114 ? 7.685 -2.741 -13.578 1.00 84.50 114 ASP A CA 1
ATOM 809 C C . ASP A 1 114 ? 7.481 -1.375 -12.888 1.00 84.50 114 ASP A C 1
ATOM 811 O O . ASP A 1 114 ? 6.754 -1.322 -11.891 1.00 84.50 114 ASP A O 1
ATOM 815 N N . PRO A 1 115 ? 7.959 -0.237 -13.438 1.00 85.56 115 PRO A N 1
ATOM 816 C CA . PRO A 1 115 ? 7.687 1.068 -12.841 1.00 85.56 115 PRO A CA 1
ATOM 817 C C . PRO A 1 115 ? 6.194 1.418 -12.850 1.00 85.56 115 PRO A C 1
ATOM 819 O O . PRO A 1 115 ? 5.724 2.043 -11.901 1.00 85.56 115 PRO A O 1
ATOM 822 N N . ALA A 1 116 ? 5.414 0.981 -13.847 1.00 86.50 116 ALA A N 1
ATOM 823 C CA . ALA A 1 116 ? 3.962 1.164 -13.835 1.00 86.50 116 ALA A CA 1
ATOM 824 C C . ALA A 1 116 ? 3.286 0.390 -12.687 1.00 86.50 116 ALA A C 1
ATOM 826 O O . ALA A 1 116 ? 2.455 0.951 -11.969 1.00 86.50 116 ALA A O 1
ATOM 827 N N . ALA A 1 117 ? 3.663 -0.874 -12.468 1.00 87.06 117 ALA A N 1
ATOM 828 C CA . ALA A 1 117 ? 3.158 -1.674 -11.356 1.00 87.06 117 ALA A CA 1
ATOM 829 C C . ALA A 1 117 ? 3.562 -1.086 -9.997 1.00 87.06 117 ALA A C 1
ATOM 831 O O . ALA A 1 117 ? 2.722 -0.996 -9.100 1.00 87.06 117 ALA A O 1
ATOM 832 N N . ALA A 1 118 ? 4.806 -0.615 -9.860 1.00 87.38 118 ALA A N 1
ATOM 833 C CA . ALA A 1 118 ? 5.270 0.091 -8.668 1.00 87.38 118 ALA A CA 1
ATOM 834 C C . ALA A 1 118 ? 4.425 1.347 -8.380 1.00 87.38 118 ALA A C 1
ATOM 836 O O . ALA A 1 118 ? 4.069 1.601 -7.229 1.00 87.38 118 ALA A O 1
ATOM 837 N N . GLY A 1 119 ? 4.022 2.083 -9.421 1.00 90.31 119 GLY A N 1
ATOM 838 C CA . GLY A 1 119 ? 3.131 3.239 -9.304 1.00 90.31 119 GLY A CA 1
ATOM 839 C C . GLY A 1 119 ? 1.742 2.861 -8.786 1.00 90.31 119 GLY A C 1
ATOM 840 O O . GLY A 1 119 ? 1.218 3.507 -7.877 1.00 90.31 119 GLY A O 1
ATOM 841 N N . VAL A 1 120 ? 1.167 1.766 -9.295 1.00 88.88 120 VAL A N 1
ATOM 842 C CA . VAL A 1 120 ? -0.115 1.234 -8.801 1.00 88.88 120 VAL A CA 1
ATOM 843 C C . VAL A 1 120 ? -0.010 0.821 -7.331 1.00 88.88 120 VAL A C 1
ATOM 845 O O . VAL A 1 120 ? -0.867 1.192 -6.531 1.00 88.88 120 VAL A O 1
ATOM 848 N N . VAL A 1 121 ? 1.049 0.103 -6.949 1.00 87.88 121 VAL A N 1
ATOM 849 C CA . VAL A 1 121 ? 1.280 -0.314 -5.554 1.00 87.88 121 VAL A CA 1
ATOM 850 C C . VAL A 1 121 ? 1.461 0.897 -4.637 1.00 87.88 121 VAL A C 1
ATOM 852 O O . VAL A 1 121 ? 0.875 0.936 -3.557 1.00 87.88 121 VAL A O 1
ATOM 855 N N . SER A 1 122 ? 2.195 1.918 -5.080 1.00 91.75 122 SER A N 1
ATOM 856 C CA . SER A 1 122 ? 2.338 3.192 -4.368 1.00 91.75 122 SER A CA 1
ATOM 857 C C . SER A 1 122 ? 0.977 3.843 -4.077 1.00 91.75 122 SER A C 1
ATOM 859 O O . SER A 1 122 ? 0.710 4.232 -2.940 1.00 91.75 122 SER A O 1
ATOM 861 N N . LEU A 1 123 ? 0.070 3.892 -5.062 1.00 91.31 123 LEU A N 1
ATOM 862 C CA . LEU A 1 123 ? -1.286 4.420 -4.860 1.00 91.31 123 LEU A CA 1
ATOM 863 C C . LEU A 1 123 ? -2.087 3.605 -3.837 1.00 91.31 123 LEU A C 1
ATOM 865 O O . LEU A 1 123 ? -2.841 4.178 -3.051 1.00 91.31 123 LEU A O 1
ATOM 869 N N . MET A 1 124 ? -1.918 2.280 -3.821 1.00 88.25 124 MET A N 1
ATOM 870 C CA . MET A 1 124 ? -2.546 1.426 -2.809 1.00 88.25 124 MET A CA 1
ATOM 871 C C . MET A 1 124 ? -2.016 1.750 -1.408 1.00 88.25 124 MET A C 1
ATOM 873 O O . MET A 1 124 ? -2.816 1.931 -0.495 1.00 88.25 124 MET A O 1
ATOM 877 N N . ILE A 1 125 ? -0.696 1.893 -1.249 1.00 89.00 125 ILE A N 1
ATOM 878 C CA . ILE A 1 125 ? -0.064 2.257 0.030 1.00 89.00 125 ILE A CA 1
ATOM 879 C C . ILE A 1 125 ? -0.550 3.631 0.505 1.00 89.00 125 ILE A C 1
ATOM 881 O O . ILE A 1 125 ? -0.916 3.778 1.670 1.00 89.00 125 ILE A O 1
ATOM 885 N N . LEU A 1 126 ? -0.609 4.620 -0.393 1.00 91.25 126 LEU A N 1
ATOM 886 C CA . LEU A 1 126 ? -1.122 5.957 -0.088 1.00 91.25 126 LEU A CA 1
ATOM 887 C C . LEU A 1 126 ? -2.573 5.915 0.387 1.00 91.25 126 LEU A C 1
ATOM 889 O O . LEU A 1 126 ? -2.911 6.556 1.380 1.00 91.25 126 LEU A O 1
ATOM 893 N N . ARG A 1 127 ? -3.426 5.142 -0.293 1.00 89.62 127 ARG A N 1
ATOM 894 C CA . ARG A 1 127 ? -4.827 4.973 0.102 1.00 89.62 127 ARG A CA 1
ATOM 895 C C . ARG A 1 127 ? -4.940 4.370 1.502 1.00 89.62 127 ARG A C 1
ATOM 897 O O . ARG A 1 127 ? -5.663 4.919 2.325 1.00 89.62 127 ARG A O 1
ATOM 904 N N . THR A 1 128 ? -4.212 3.290 1.777 1.00 87.62 128 THR A N 1
ATOM 905 C CA . THR A 1 128 ? -4.220 2.637 3.093 1.00 87.62 128 THR A CA 1
ATOM 906 C C . THR A 1 128 ? -3.686 3.566 4.185 1.00 87.62 128 THR A C 1
ATOM 908 O O . THR A 1 128 ? -4.277 3.661 5.257 1.00 87.62 128 THR A O 1
ATOM 911 N N . GLY A 1 129 ? -2.598 4.295 3.916 1.00 87.69 129 GLY A N 1
ATOM 912 C CA . GLY A 1 129 ? -2.054 5.289 4.842 1.00 87.69 129 GLY A CA 1
ATOM 913 C C . GLY A 1 129 ? -3.054 6.406 5.145 1.00 87.69 129 GLY A C 1
ATOM 914 O O . GLY A 1 129 ? -3.243 6.755 6.307 1.00 87.69 129 GLY A O 1
ATOM 915 N N . ALA A 1 130 ? -3.748 6.915 4.122 1.00 89.19 130 ALA A N 1
ATOM 916 C CA . ALA A 1 130 ? -4.759 7.959 4.275 1.00 89.19 130 ALA A CA 1
ATOM 917 C C . ALA A 1 130 ? -5.961 7.490 5.105 1.00 89.19 130 ALA A C 1
ATOM 919 O O . ALA A 1 130 ? -6.434 8.246 5.946 1.00 89.19 130 ALA A O 1
ATOM 920 N N . GLU A 1 131 ? -6.426 6.257 4.898 1.00 86.81 131 GLU A N 1
ATOM 921 C CA . GLU A 1 131 ? -7.524 5.655 5.664 1.00 86.81 131 GLU A CA 1
ATOM 922 C C . GLU A 1 131 ? -7.151 5.526 7.148 1.00 86.81 131 GLU A C 1
ATOM 924 O O . GLU A 1 131 ? -7.858 6.048 8.007 1.00 86.81 131 GLU A O 1
ATOM 929 N N . ILE A 1 132 ? -5.967 4.977 7.450 1.00 86.38 132 ILE A N 1
ATOM 930 C CA . ILE A 1 132 ? -5.458 4.857 8.828 1.00 86.38 132 ILE A CA 1
ATOM 931 C C . ILE A 1 132 ? -5.322 6.230 9.496 1.00 86.38 132 ILE A C 1
ATOM 933 O O . ILE A 1 132 ? -5.703 6.411 10.658 1.00 86.38 132 ILE A O 1
ATOM 937 N N . THR A 1 133 ? -4.755 7.207 8.786 1.00 88.00 133 THR A N 1
ATOM 938 C CA . THR A 1 133 ? -4.596 8.565 9.309 1.00 88.00 133 THR A CA 1
ATOM 939 C C . THR A 1 133 ? -5.950 9.229 9.538 1.00 88.00 133 THR A C 1
ATOM 941 O O . THR A 1 133 ? -6.140 9.842 10.585 1.00 88.00 133 THR A O 1
ATOM 944 N N . TYR A 1 134 ? -6.891 9.095 8.603 1.00 86.50 134 TYR A N 1
ATOM 945 C CA . TYR A 1 134 ? -8.230 9.667 8.718 1.00 86.50 134 TYR A CA 1
ATOM 946 C C . TYR A 1 134 ? -8.990 9.096 9.915 1.00 86.50 134 TYR A C 1
ATOM 948 O O . TYR A 1 134 ? -9.502 9.866 10.726 1.00 86.50 134 TYR A O 1
ATOM 956 N N . ASP A 1 135 ? -9.000 7.773 10.068 1.00 83.06 135 ASP A N 1
ATOM 957 C CA . ASP A 1 135 ? -9.666 7.107 11.187 1.00 83.06 135 ASP A CA 1
ATOM 958 C C . ASP A 1 135 ? -9.072 7.545 12.525 1.00 83.06 135 ASP A C 1
ATOM 960 O O . ASP A 1 135 ? -9.801 7.887 13.456 1.00 83.06 135 ASP A O 1
ATOM 964 N N . SER A 1 136 ? -7.743 7.636 12.599 1.00 84.75 136 SER A N 1
ATOM 965 C CA . SER A 1 136 ? -7.073 8.064 13.826 1.00 84.75 136 SER A CA 1
ATOM 966 C C . SER A 1 136 ? -7.329 9.546 14.143 1.00 84.75 136 SER A C 1
ATOM 968 O O . SER A 1 136 ? -7.477 9.914 15.306 1.00 84.75 136 SER A O 1
ATOM 970 N N . LEU A 1 137 ? -7.409 10.417 13.128 1.00 83.31 137 LEU A N 1
ATOM 971 C CA . LEU A 1 137 ? -7.769 11.829 13.311 1.00 83.31 137 LEU A CA 1
ATOM 972 C C . LEU A 1 137 ? -9.222 11.992 13.760 1.00 83.31 137 LEU A C 1
ATOM 974 O O . LEU A 1 137 ? -9.508 12.841 14.601 1.00 83.31 137 LEU A O 1
ATOM 978 N N . ARG A 1 138 ? -10.132 11.184 13.211 1.00 81.81 138 ARG A N 1
ATOM 979 C CA . ARG A 1 138 ? -11.540 11.176 13.603 1.00 81.81 138 ARG A CA 1
ATOM 980 C C . ARG A 1 138 ? -11.708 10.730 15.049 1.00 81.81 138 ARG A C 1
ATOM 982 O O . ARG A 1 138 ? -12.427 11.381 15.794 1.00 81.81 138 ARG A O 1
ATOM 989 N N . GLU A 1 139 ? -11.002 9.682 15.459 1.00 77.00 139 GLU A N 1
ATOM 990 C CA . GLU A 1 139 ? -11.029 9.210 16.844 1.00 77.00 139 GLU A CA 1
ATOM 991 C C . GLU A 1 139 ? -10.511 10.280 17.820 1.00 77.00 139 GLU A C 1
ATOM 993 O O . GLU A 1 139 ? -11.121 10.512 18.863 1.00 77.00 139 GLU A O 1
ATOM 998 N N . LEU A 1 140 ? -9.439 10.996 17.454 1.00 79.12 140 LEU A N 1
ATOM 999 C CA . LEU A 1 140 ? -8.949 12.137 18.236 1.00 79.12 140 LEU A CA 1
ATOM 1000 C C . LEU A 1 140 ? -9.952 13.301 18.295 1.00 79.12 140 LEU A C 1
ATOM 1002 O O . LEU A 1 140 ? -10.025 13.992 19.311 1.00 79.12 140 LEU A O 1
ATOM 1006 N N . ALA A 1 141 ? -10.697 13.546 17.215 1.00 76.62 141 ALA A N 1
ATOM 1007 C CA . ALA A 1 141 ? -11.691 14.613 17.153 1.00 76.62 141 ALA A CA 1
ATOM 1008 C C . ALA A 1 141 ? -12.947 14.292 17.982 1.00 76.62 141 ALA A C 1
ATOM 1010 O O . ALA A 1 141 ? -13.427 15.165 18.707 1.00 76.62 141 ALA A O 1
ATOM 1011 N N . ASP A 1 142 ? -13.441 13.051 17.921 1.00 68.94 142 ASP A N 1
ATOM 1012 C CA . ASP A 1 142 ? -14.613 12.597 18.683 1.00 68.94 142 ASP A CA 1
ATOM 1013 C C . ASP A 1 142 ? -14.316 12.585 20.201 1.00 68.94 142 ASP A C 1
ATOM 1015 O O . ASP A 1 142 ? -15.136 13.038 21.003 1.00 68.94 142 ASP A O 1
ATOM 1019 N N . GLU A 1 143 ? -13.103 12.207 20.632 1.00 59.84 143 GLU A N 1
ATOM 1020 C CA . GLU A 1 143 ? -12.706 12.298 22.051 1.00 59.84 143 GLU A CA 1
ATOM 1021 C C . GLU A 1 143 ? -12.674 13.738 22.593 1.00 59.84 143 GLU A C 1
ATOM 1023 O O . GLU A 1 143 ? -12.952 13.951 23.776 1.00 59.84 143 GLU A O 1
ATOM 1028 N N . GLY A 1 144 ? -12.381 14.731 21.747 1.00 58.09 144 GLY A N 1
ATOM 1029 C CA . GLY A 1 144 ? -12.325 16.140 22.146 1.00 58.09 144 GLY A CA 1
ATOM 1030 C C . GLY A 1 144 ? -13.688 16.763 22.472 1.00 58.09 144 GLY A C 1
ATOM 1031 O O . GLY A 1 144 ? -13.740 17.766 23.180 1.00 58.09 144 GLY A O 1
ATOM 1032 N N . LEU A 1 145 ? -14.785 16.180 21.979 1.00 51.34 145 LEU A N 1
ATOM 1033 C CA . LEU A 1 145 ? -16.143 16.728 22.106 1.00 51.34 145 LEU A CA 1
ATOM 1034 C C . LEU A 1 145 ? -17.073 15.851 22.954 1.00 51.34 145 LEU A C 1
ATOM 1036 O O . LEU A 1 145 ? -17.986 16.367 23.600 1.00 51.34 145 LEU A O 1
ATOM 1040 N N . GLU A 1 146 ? -16.858 14.536 22.978 1.00 54.34 146 GLU A N 1
ATOM 1041 C CA . GLU A 1 146 ? -17.887 13.594 23.420 1.00 54.34 146 GLU A CA 1
ATOM 1042 C C . GLU A 1 146 ? -17.689 13.092 24.867 1.00 54.34 146 GLU A C 1
ATOM 1044 O O . GLU A 1 146 ? -18.662 12.885 25.594 1.00 54.34 146 GLU A O 1
ATOM 1049 N N . GLY A 1 147 ? -16.450 12.983 25.363 1.00 54.81 147 GLY A N 1
ATOM 1050 C CA . GLY A 1 147 ? -16.175 12.443 26.707 1.00 54.81 147 GLY A CA 1
ATOM 1051 C C . GLY A 1 147 ? -16.671 13.317 27.871 1.00 54.81 147 GLY A C 1
ATOM 1052 O O . GLY A 1 147 ? -17.116 12.811 28.909 1.00 54.81 147 GLY A O 1
ATOM 1053 N N . GLU A 1 148 ? -16.635 14.636 27.702 1.00 53.72 148 GLU A N 1
ATOM 1054 C CA . GLU A 1 148 ? -16.953 15.608 28.755 1.00 53.72 148 GLU A CA 1
ATOM 1055 C C . GLU A 1 148 ? -18.421 16.060 28.703 1.00 53.72 148 GLU A C 1
ATOM 1057 O O . GLU A 1 148 ? -19.104 16.090 29.726 1.00 53.72 148 GLU A O 1
ATOM 1062 N N . VAL A 1 149 ? -18.960 16.291 27.502 1.00 56.09 149 VAL A N 1
ATOM 1063 C CA . VAL A 1 149 ? -20.328 16.802 27.315 1.00 56.09 149 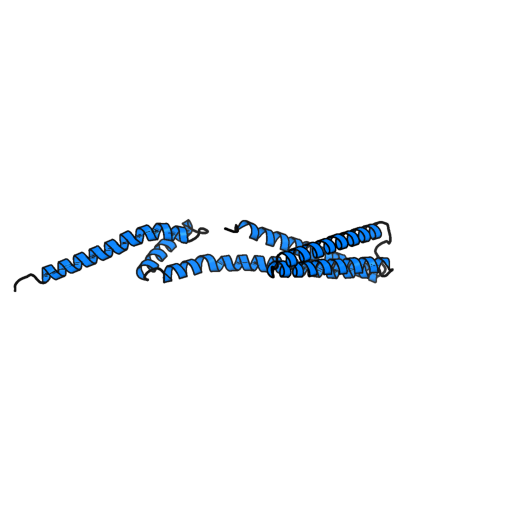VAL A CA 1
ATOM 1064 C C . VAL A 1 149 ? -21.391 15.719 27.548 1.00 56.09 149 VAL A C 1
ATOM 1066 O O . VAL A 1 149 ? -22.398 15.977 28.209 1.00 56.09 149 VAL A O 1
ATOM 1069 N N . LEU A 1 150 ? -21.183 14.477 27.087 1.00 56.91 150 LEU A N 1
ATOM 1070 C CA . LEU A 1 150 ? -22.155 13.393 27.315 1.00 56.91 150 LEU A CA 1
ATOM 1071 C C . LEU A 1 150 ? -22.153 12.875 28.752 1.00 56.91 150 LEU A C 1
ATOM 1073 O O . LEU A 1 150 ? -23.200 12.446 29.247 1.00 56.91 150 LEU A O 1
ATOM 1077 N N . SER A 1 151 ? -21.007 12.915 29.438 1.00 56.75 151 SER A N 1
ATOM 1078 C CA . SER A 1 151 ? -20.958 12.579 30.863 1.00 56.75 151 SER A CA 1
ATOM 1079 C C . SER A 1 151 ? -21.685 13.636 31.700 1.00 56.75 151 SER A C 1
ATOM 1081 O O . SER A 1 151 ? -22.453 13.271 32.590 1.00 56.75 151 SER A O 1
ATOM 1083 N N . MET A 1 152 ? -21.559 14.917 31.342 1.00 55.06 152 MET A N 1
ATOM 1084 C CA . MET A 1 152 ? -22.313 16.024 31.937 1.00 55.06 152 MET A CA 1
ATOM 1085 C C . MET A 1 152 ? -23.827 15.895 31.692 1.00 55.06 152 MET A C 1
ATOM 1087 O O . MET A 1 152 ? -24.610 15.995 32.635 1.00 55.06 152 MET A O 1
ATOM 1091 N N . PHE A 1 153 ? -24.255 15.569 30.466 1.00 56.03 153 PHE A N 1
ATOM 1092 C CA . PHE A 1 153 ? -25.679 15.428 30.129 1.00 56.03 153 PHE A CA 1
ATOM 1093 C C . PHE A 1 153 ? -26.354 14.242 30.842 1.00 56.03 153 PHE A C 1
ATOM 1095 O O . PHE A 1 153 ? -27.497 14.345 31.284 1.00 56.03 153 PHE A O 1
ATOM 1102 N N . ARG A 1 154 ? -25.644 13.117 31.024 1.00 56.59 154 ARG A N 1
ATOM 1103 C CA . ARG A 1 154 ? -26.153 11.963 31.792 1.00 56.59 154 ARG A CA 1
ATOM 1104 C C . ARG A 1 154 ? -26.283 12.253 33.286 1.00 56.59 154 ARG A C 1
ATOM 1106 O O . ARG A 1 154 ? -27.219 11.759 33.906 1.00 56.59 154 ARG A O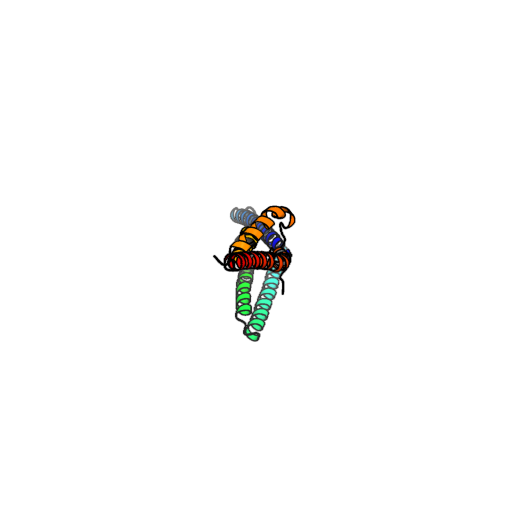 1
ATOM 1113 N N . VAL A 1 155 ? -25.374 13.043 33.858 1.00 58.28 155 VAL A N 1
ATOM 1114 C CA . VAL A 1 155 ? -25.475 13.493 35.258 1.00 58.28 155 VAL A CA 1
ATOM 1115 C C . VAL A 1 155 ? -26.656 14.447 35.425 1.00 58.28 155 VAL A C 1
ATOM 1117 O O . VAL A 1 155 ? -27.419 14.292 36.373 1.00 58.28 155 VAL A O 1
ATOM 1120 N N . TYR A 1 156 ? -26.867 15.355 34.468 1.00 57.06 156 TYR A N 1
ATOM 1121 C CA . TYR A 1 156 ? -27.996 16.288 34.479 1.00 57.06 156 TYR A CA 1
ATOM 1122 C C . TYR A 1 156 ? -29.360 15.582 34.403 1.00 57.06 156 TYR A C 1
ATOM 1124 O O . TYR A 1 156 ? -30.316 16.026 35.021 1.00 57.06 156 TYR A O 1
ATOM 1132 N N . GLN A 1 157 ? -29.459 14.458 33.682 1.00 57.72 157 GLN A N 1
ATOM 1133 C CA . GLN A 1 157 ? -30.691 13.657 33.640 1.00 57.72 157 GLN A CA 1
ATOM 1134 C C . GLN A 1 157 ? -30.899 12.757 34.867 1.00 57.72 157 GLN A C 1
ATOM 1136 O O . GLN A 1 157 ? -32.032 12.376 35.151 1.00 57.72 157 GLN A O 1
ATOM 1141 N N . ALA A 1 158 ? -29.825 12.367 35.561 1.00 56.88 158 ALA A N 1
ATOM 1142 C CA . ALA A 1 158 ? -29.895 11.462 36.711 1.00 56.88 158 ALA A CA 1
ATOM 1143 C C . ALA A 1 158 ? -30.091 12.192 38.050 1.00 56.88 158 ALA A C 1
ATOM 1145 O O . ALA A 1 158 ? -30.576 11.588 39.006 1.00 56.88 158 ALA A O 1
ATOM 1146 N N . ALA A 1 159 ? -29.705 13.464 38.131 1.00 52.41 159 ALA A N 1
ATOM 1147 C CA . ALA A 1 159 ? -29.891 14.297 39.308 1.00 52.41 159 ALA A CA 1
ATOM 1148 C C . ALA A 1 159 ? -31.191 15.107 39.183 1.00 52.41 159 ALA A C 1
ATOM 1150 O O . ALA A 1 159 ? -31.430 15.744 38.161 1.00 52.41 159 ALA A O 1
ATOM 1151 N N . ASP A 1 160 ? -32.022 15.099 40.231 1.00 53.19 160 ASP A N 1
ATOM 1152 C CA . ASP A 1 160 ? -33.153 16.027 40.357 1.00 53.19 160 ASP A CA 1
ATOM 1153 C C . ASP A 1 160 ? -32.605 17.455 40.176 1.00 53.19 160 ASP A C 1
ATOM 1155 O O . ASP A 1 160 ? -31.587 17.784 40.789 1.00 53.19 160 ASP A O 1
ATOM 1159 N N . GLY A 1 161 ? -33.193 18.265 39.288 1.00 53.81 161 GLY A N 1
ATOM 1160 C CA . GLY A 1 161 ? -32.522 19.411 38.637 1.00 53.81 161 GLY A CA 1
ATOM 1161 C C . GLY A 1 161 ? -31.852 20.434 39.572 1.00 53.81 161 GLY A C 1
ATOM 1162 O O . GLY A 1 161 ? -30.932 21.132 39.162 1.00 53.81 161 GLY A O 1
ATOM 1163 N N . VAL A 1 162 ? -32.242 20.469 40.849 1.00 54.50 162 VAL A N 1
ATOM 1164 C CA . VAL A 1 162 ? -31.622 21.284 41.909 1.00 54.50 162 VAL A CA 1
ATOM 1165 C C . VAL A 1 162 ? -30.219 20.784 42.300 1.00 54.50 162 VAL A C 1
ATOM 1167 O O . VAL A 1 162 ? -29.315 21.585 42.513 1.00 54.50 162 VAL A O 1
ATOM 1170 N N . VAL A 1 163 ? -30.004 19.466 42.355 1.00 57.09 163 VAL A N 1
ATOM 1171 C CA . VAL A 1 163 ? -28.696 18.851 42.664 1.00 57.09 163 VAL A CA 1
ATOM 1172 C C . VAL A 1 163 ? -27.753 18.953 41.462 1.00 57.09 163 VAL A C 1
ATOM 1174 O O . VAL A 1 163 ? -26.538 19.059 41.629 1.00 57.09 163 VAL A O 1
ATOM 1177 N N . ALA A 1 164 ? -28.308 18.953 40.246 1.00 56.44 164 ALA A N 1
ATOM 1178 C CA . ALA A 1 164 ? -27.536 19.071 39.016 1.00 56.44 164 ALA A CA 1
ATOM 1179 C C . ALA A 1 164 ? -26.813 20.422 38.929 1.00 56.44 164 ALA A C 1
ATOM 1181 O O . ALA A 1 164 ? -25.609 20.438 38.679 1.00 56.44 164 ALA A O 1
ATOM 1182 N N . ASP A 1 165 ? -27.513 21.528 39.201 1.00 57.25 165 ASP A N 1
ATOM 1183 C CA . ASP A 1 165 ? -26.942 22.878 39.126 1.00 57.25 165 ASP A CA 1
ATOM 1184 C C . ASP A 1 165 ? -25.847 23.108 40.181 1.00 57.25 165 ASP A C 1
ATOM 1186 O O . ASP A 1 165 ? -24.801 23.680 39.874 1.00 57.25 165 ASP A O 1
ATOM 1190 N N . GLU A 1 166 ? -26.027 22.611 41.408 1.00 63.53 166 GLU A N 1
ATOM 1191 C CA . GLU A 1 166 ? -25.049 22.785 42.491 1.00 63.53 166 GLU A CA 1
ATOM 1192 C C . GLU A 1 166 ? -23.751 21.998 42.223 1.00 63.53 166 GLU A C 1
ATOM 1194 O O . GLU A 1 166 ? -22.642 22.520 42.375 1.00 63.53 166 GLU A O 1
ATOM 1199 N N . VAL A 1 167 ? -23.879 20.768 41.714 1.00 62.34 167 VAL A N 1
ATOM 1200 C CA . VAL A 1 167 ? -22.738 19.943 41.287 1.00 62.34 167 VAL A CA 1
ATOM 1201 C C . VAL A 1 167 ? -22.040 20.551 40.063 1.00 62.34 167 VAL A C 1
ATOM 1203 O O . VAL A 1 167 ? -20.809 20.509 39.991 1.00 62.34 167 VAL A O 1
ATOM 1206 N N . LEU A 1 168 ? -22.791 21.162 39.135 1.00 60.72 168 LEU A N 1
ATOM 1207 C CA . LEU A 1 168 ? -22.250 21.866 37.966 1.00 60.72 168 LEU A CA 1
ATOM 1208 C C . LEU A 1 168 ? -21.392 23.064 38.377 1.00 60.72 168 LEU A C 1
ATOM 1210 O O . LEU A 1 168 ? -20.274 23.223 37.893 1.00 60.72 168 LEU A O 1
ATOM 1214 N N . GLN A 1 169 ? -21.906 23.897 39.283 1.00 64.31 169 GLN A N 1
ATOM 1215 C CA . GLN A 1 169 ? -21.218 25.097 39.759 1.00 64.31 169 GLN A CA 1
ATOM 1216 C C . GLN A 1 169 ? -19.959 24.737 40.548 1.00 64.31 169 GLN A C 1
ATOM 1218 O O . GLN A 1 169 ? -18.910 25.362 40.387 1.00 64.31 169 GLN A O 1
ATOM 1223 N N . GLN A 1 170 ? -20.029 23.688 41.368 1.00 67.62 170 GLN A N 1
ATOM 1224 C CA . GLN A 1 170 ? -18.868 23.214 42.110 1.00 67.62 170 GLN A CA 1
ATOM 1225 C C . GLN A 1 170 ? -17.795 22.633 41.185 1.00 67.62 170 GLN A C 1
ATOM 1227 O O . GLN A 1 170 ? -16.607 22.852 41.411 1.00 67.62 170 GLN A O 1
ATOM 1232 N N . TRP A 1 171 ? -18.200 21.946 40.118 1.00 62.62 171 TRP A N 1
ATOM 1233 C CA . TRP A 1 171 ? -17.273 21.468 39.102 1.00 62.62 171 TRP A CA 1
ATOM 1234 C C . TRP A 1 171 ? -16.651 22.608 38.291 1.00 62.62 171 TRP A C 1
ATOM 1236 O O . TRP A 1 171 ? -15.443 22.594 38.096 1.00 62.62 171 TRP A O 1
ATOM 1246 N N . LEU A 1 172 ? -17.427 23.615 37.870 1.00 66.88 172 LEU A N 1
ATOM 1247 C CA . LEU A 1 172 ? -16.903 24.777 37.136 1.00 66.88 172 LEU A CA 1
ATOM 1248 C C . LEU A 1 172 ? -15.832 25.523 37.944 1.00 66.88 172 LEU A C 1
ATOM 1250 O O . LEU A 1 172 ? -14.815 25.932 37.389 1.00 66.88 172 LEU A O 1
ATOM 1254 N N . ASN A 1 173 ? -16.017 25.628 39.262 1.00 70.31 173 ASN A N 1
ATOM 1255 C CA . ASN A 1 173 ? -15.032 26.226 40.166 1.00 70.31 173 ASN A CA 1
ATOM 1256 C C . ASN A 1 173 ? -13.764 25.370 40.345 1.00 70.31 173 ASN A C 1
ATOM 1258 O O . ASN A 1 173 ? -12.686 25.914 40.570 1.00 70.31 173 ASN A O 1
ATOM 1262 N N . ASP A 1 174 ? -13.874 24.045 40.219 1.00 65.62 174 ASP A N 1
ATOM 1263 C CA . ASP A 1 174 ? -12.768 23.088 40.356 1.00 65.62 174 ASP A CA 1
ATOM 1264 C C . ASP A 1 174 ? -12.242 22.566 39.001 1.00 65.62 174 ASP A C 1
ATOM 1266 O O . ASP A 1 174 ? -11.411 21.651 38.967 1.00 65.62 174 ASP A O 1
ATOM 1270 N N . PHE A 1 175 ? -12.702 23.127 37.878 1.00 61.44 175 PHE A N 1
ATOM 1271 C CA . PHE A 1 175 ? -12.503 22.574 36.534 1.00 61.44 175 PHE A CA 1
ATOM 1272 C C . PHE A 1 175 ? -11.023 22.336 36.210 1.00 61.44 175 PHE A C 1
ATOM 1274 O O . PHE A 1 175 ? -10.622 21.267 35.741 1.00 61.44 175 PHE A O 1
ATOM 1281 N N . ASP A 1 176 ? -10.179 23.296 36.581 1.00 65.19 176 ASP A N 1
ATOM 1282 C CA . ASP A 1 176 ? -8.738 23.253 36.334 1.00 65.19 176 ASP A CA 1
ATOM 1283 C C . ASP A 1 176 ? -8.022 22.111 37.077 1.00 65.19 176 ASP A C 1
ATOM 1285 O O . ASP A 1 176 ? -6.984 21.617 36.637 1.00 65.19 176 ASP A O 1
ATOM 1289 N N . LYS A 1 177 ? -8.601 21.628 38.183 1.00 61.38 177 LYS A N 1
ATOM 1290 C CA . LYS A 1 177 ? -8.048 20.565 39.034 1.00 61.38 177 LYS A CA 1
ATOM 1291 C C . LYS A 1 177 ? -8.342 19.155 38.509 1.00 61.38 177 LYS A C 1
ATOM 1293 O O . LYS A 1 177 ? -7.644 18.200 38.874 1.00 61.38 177 LYS A O 1
ATOM 1298 N N . TYR A 1 178 ? -9.370 19.010 37.673 1.00 55.16 178 TYR A N 1
ATOM 1299 C CA . TYR A 1 178 ? -9.862 17.718 37.178 1.00 55.16 178 TYR A CA 1
ATOM 1300 C C . TYR A 1 178 ? -9.756 17.548 35.658 1.00 55.16 178 TYR A C 1
ATOM 1302 O O . TYR A 1 178 ? -10.145 16.497 35.144 1.00 55.16 178 TYR A O 1
ATOM 1310 N N . ARG A 1 179 ? -9.146 18.512 34.959 1.00 55.12 179 ARG A N 1
ATOM 1311 C CA . ARG A 1 179 ? -8.835 18.444 33.526 1.00 55.12 179 ARG A CA 1
ATOM 1312 C C . ARG A 1 179 ? -8.146 17.108 33.174 1.00 55.12 179 ARG A C 1
ATOM 1314 O O . ARG A 1 179 ? -7.111 16.763 33.746 1.00 55.12 179 ARG A O 1
ATOM 1321 N N . GLY A 1 180 ? -8.741 16.332 32.264 1.00 52.66 180 GLY A N 1
ATOM 1322 C CA . GLY A 1 180 ? -8.219 15.032 31.806 1.00 52.66 180 GLY A CA 1
ATOM 1323 C C . GLY A 1 180 ? -8.506 13.820 32.712 1.00 52.66 180 GLY A C 1
ATOM 1324 O O . GLY A 1 180 ? -7.992 12.733 32.449 1.00 52.66 180 GLY A O 1
ATOM 1325 N N . LYS A 1 181 ? -9.315 13.965 33.773 1.00 51.31 181 LYS A N 1
ATOM 1326 C CA . LYS A 1 181 ? -9.784 12.847 34.614 1.00 51.31 181 LYS A CA 1
ATOM 1327 C C . LYS A 1 181 ? -11.284 12.608 34.397 1.00 51.31 181 LYS A C 1
ATOM 1329 O O . LYS A 1 181 ? -12.037 13.570 34.296 1.00 51.31 181 LYS A O 1
ATOM 1334 N N . PRO A 1 182 ? -11.759 11.349 34.380 1.00 48.62 182 PRO A N 1
ATOM 1335 C CA . PRO A 1 182 ? -13.174 11.062 34.157 1.00 48.62 182 PRO A CA 1
ATOM 1336 C C . PRO A 1 182 ? -14.063 11.612 35.287 1.00 48.62 182 PRO A C 1
ATOM 1338 O O . PRO A 1 182 ? -13.835 11.318 36.466 1.00 48.62 182 PRO A O 1
ATOM 1341 N N . MET A 1 183 ? -15.117 12.346 34.907 1.00 48.94 183 MET A N 1
ATOM 1342 C CA . MET A 1 183 ? -16.147 12.955 35.776 1.00 48.94 183 MET A CA 1
ATOM 1343 C C . MET A 1 183 ? -16.756 11.986 36.806 1.00 48.94 183 MET A C 1
ATOM 1345 O O . MET A 1 183 ? -17.106 12.399 37.909 1.00 48.94 183 MET A O 1
ATOM 1349 N N . LEU A 1 184 ? -16.814 10.684 36.497 1.00 52.28 184 LEU A N 1
ATOM 1350 C CA . LEU A 1 184 ? -17.293 9.633 37.408 1.00 52.28 184 LEU A CA 1
ATOM 1351 C C . LEU A 1 184 ? -16.571 9.613 38.768 1.00 52.28 184 LEU A C 1
ATOM 1353 O O . LEU A 1 184 ? -17.173 9.272 39.785 1.00 52.28 184 LEU A O 1
ATOM 1357 N N . ASN A 1 185 ? -15.293 10.006 38.813 1.00 52.09 185 ASN A N 1
ATOM 1358 C CA . ASN A 1 185 ? -14.541 10.073 40.069 1.00 52.09 185 ASN A CA 1
ATOM 1359 C C . ASN A 1 185 ? -14.931 11.280 40.935 1.00 52.09 185 ASN A C 1
ATOM 1361 O O . ASN A 1 185 ? -14.818 11.211 42.160 1.00 52.09 185 ASN A O 1
ATOM 1365 N N . PHE A 1 186 ? -15.370 12.378 40.313 1.00 56.56 186 PHE A N 1
ATOM 1366 C CA . PHE A 1 186 ? -15.871 13.563 41.009 1.00 56.56 186 PHE A CA 1
ATOM 1367 C C .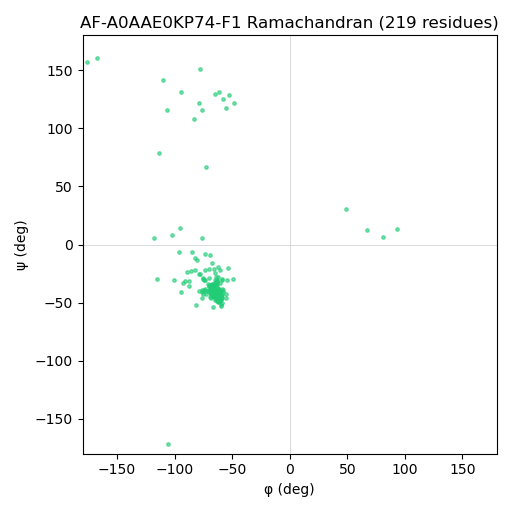 PHE A 1 186 ? -17.284 13.305 41.534 1.00 56.56 186 PHE A C 1
ATOM 1369 O O . PHE A 1 186 ? -17.550 13.524 42.716 1.00 56.56 186 PHE A O 1
ATOM 1376 N N . THR A 1 187 ? -18.156 12.737 40.694 1.00 52.94 187 THR A N 1
ATOM 1377 C CA . THR A 1 187 ? -19.537 12.427 41.076 1.00 52.94 187 THR A CA 1
ATOM 1378 C C . THR A 1 187 ? -19.606 11.349 42.149 1.00 52.94 187 THR A C 1
ATOM 1380 O O . THR A 1 187 ? -20.336 11.533 43.105 1.00 52.94 187 THR A O 1
ATOM 1383 N N . SER A 1 188 ? -18.808 10.278 42.104 1.00 52.41 188 SER A N 1
ATOM 1384 C CA . SER A 1 188 ? -18.833 9.258 43.167 1.00 52.41 188 SER A CA 1
ATOM 1385 C C . SER A 1 188 ? -18.434 9.811 44.544 1.00 52.41 188 SER A C 1
ATOM 1387 O O . SER A 1 188 ? -19.038 9.438 45.551 1.00 52.41 188 SER A O 1
ATOM 1389 N N . LYS A 1 189 ? -17.444 10.712 44.602 1.00 54.16 189 LYS A N 1
ATOM 1390 C CA . LYS A 1 189 ? -16.992 11.322 45.862 1.00 54.16 189 LYS A CA 1
ATOM 1391 C C . LYS A 1 189 ? -17.950 12.391 46.375 1.00 54.16 189 LYS A C 1
ATOM 1393 O O . LYS A 1 189 ? -18.174 12.460 47.582 1.00 54.16 189 LYS A O 1
ATOM 1398 N N . ASN A 1 190 ? -18.508 13.206 45.481 1.00 54.69 190 ASN A N 1
ATOM 1399 C CA . ASN A 1 190 ? -19.370 14.316 45.873 1.00 54.69 190 ASN A CA 1
ATOM 1400 C C . ASN A 1 190 ? -20.838 13.908 46.010 1.00 54.69 190 ASN A C 1
ATOM 1402 O O . ASN A 1 190 ? -21.457 14.355 46.966 1.00 54.69 190 ASN A O 1
ATOM 1406 N N . ALA A 1 191 ? -21.364 12.999 45.181 1.00 51.97 191 ALA A N 1
ATOM 1407 C CA . ALA A 1 191 ? -22.732 12.481 45.304 1.00 51.97 191 ALA A CA 1
ATOM 1408 C C . ALA A 1 191 ? -22.951 11.772 46.646 1.00 51.97 191 ALA A C 1
ATOM 1410 O O . ALA A 1 191 ? -23.951 12.015 47.307 1.00 51.97 191 ALA A O 1
ATOM 1411 N N . ALA A 1 192 ? -21.979 10.982 47.122 1.00 54.03 192 ALA A N 1
ATOM 1412 C CA . ALA A 1 192 ? -22.061 10.336 48.437 1.00 54.03 192 ALA A CA 1
ATOM 1413 C C . ALA A 1 192 ? -22.139 11.344 49.609 1.00 54.03 192 ALA A C 1
ATOM 1415 O O . ALA A 1 192 ? -22.705 11.045 50.664 1.00 54.03 192 ALA A O 1
ATOM 1416 N N . ASN A 1 193 ? -21.582 12.545 49.427 1.00 51.91 193 ASN A N 1
ATOM 1417 C CA . ASN A 1 193 ? -21.566 13.611 50.429 1.00 51.91 193 ASN A CA 1
ATOM 1418 C C . ASN A 1 193 ? -22.762 14.576 50.281 1.00 51.91 193 ASN A C 1
ATOM 1420 O O . ASN A 1 193 ? -23.274 15.087 51.277 1.00 51.91 193 ASN A O 1
ATOM 1424 N N . SER A 1 194 ? -23.238 14.812 49.055 1.00 52.19 194 SER A N 1
ATOM 1425 C CA . SER A 1 194 ? -24.370 15.696 48.768 1.00 52.19 194 SER A CA 1
ATOM 1426 C C . SER A 1 194 ? -25.712 15.024 49.056 1.00 52.19 194 SER A C 1
ATOM 1428 O O . SER A 1 194 ? -26.559 15.660 49.677 1.00 52.19 194 SER A O 1
ATOM 1430 N N . ASP A 1 195 ? -25.883 13.732 48.735 1.00 51.06 195 ASP A N 1
ATOM 1431 C CA . ASP A 1 195 ? -27.116 12.980 49.048 1.00 51.06 195 ASP A CA 1
ATOM 1432 C C . ASP A 1 195 ? -27.403 12.955 50.552 1.00 51.06 195 ASP A C 1
ATOM 1434 O O . ASP A 1 195 ? -28.550 12.923 50.988 1.00 51.06 195 ASP A O 1
ATOM 1438 N N . THR A 1 196 ? -26.361 12.984 51.381 1.00 51.78 196 THR A N 1
ATOM 1439 C CA . THR A 1 196 ? -26.512 12.936 52.837 1.00 51.78 196 THR A CA 1
ATOM 1440 C C . THR A 1 196 ? -26.618 14.315 53.478 1.00 51.78 196 THR A C 1
ATOM 1442 O O . THR A 1 196 ? -27.316 14.437 54.484 1.00 51.78 196 THR A O 1
ATOM 1445 N N . ARG A 1 197 ? -25.982 15.360 52.929 1.00 53.34 197 ARG A N 1
ATOM 1446 C CA . ARG A 1 197 ? -26.125 16.736 53.443 1.00 53.34 197 ARG A CA 1
ATOM 1447 C C . ARG A 1 197 ? -27.392 17.419 52.945 1.00 53.34 197 ARG A C 1
ATOM 1449 O O . ARG A 1 197 ? -28.158 17.889 53.776 1.00 53.34 197 ARG A O 1
ATOM 1456 N N . VAL A 1 198 ? -27.648 17.432 51.640 1.00 54.56 198 VAL A N 1
ATOM 1457 C CA . VAL A 1 198 ? -28.748 18.202 51.031 1.00 54.56 198 VAL A CA 1
ATOM 1458 C C . VAL A 1 198 ? -30.107 17.618 51.415 1.00 54.56 198 VAL A C 1
ATOM 1460 O O . VAL A 1 198 ? -30.996 18.342 51.864 1.00 54.56 198 VAL A O 1
ATOM 1463 N N . VAL A 1 199 ? -30.255 16.289 51.355 1.00 53.47 199 VAL A N 1
ATOM 1464 C CA . VAL A 1 199 ? -31.498 15.612 51.767 1.00 53.47 199 VAL A CA 1
ATOM 1465 C C . VAL A 1 199 ? -31.759 15.791 53.260 1.00 53.47 199 VAL A C 1
ATOM 1467 O O . VAL A 1 199 ? -32.916 15.857 53.671 1.00 53.47 199 VAL A O 1
ATOM 1470 N N . LYS A 1 200 ? -30.714 15.861 54.093 1.00 56.50 200 LYS A N 1
ATOM 1471 C CA . LYS A 1 200 ? -30.860 16.053 55.541 1.00 56.50 200 LYS A CA 1
ATOM 1472 C C . LYS A 1 200 ? -31.229 17.497 55.877 1.00 56.50 200 LYS A C 1
ATOM 1474 O O . LYS A 1 200 ? -32.171 17.694 56.637 1.00 56.50 200 LYS A O 1
ATOM 1479 N N . ASP A 1 201 ? -30.597 18.474 55.232 1.00 63.38 201 ASP A N 1
ATOM 1480 C CA . ASP A 1 201 ? -30.868 19.897 55.458 1.00 63.38 201 ASP A CA 1
ATOM 1481 C C . ASP A 1 201 ? -32.286 20.287 55.001 1.00 63.38 201 ASP A C 1
ATOM 1483 O O . ASP A 1 201 ? -33.033 20.932 55.738 1.00 63.38 201 ASP A O 1
ATOM 1487 N N . HIS A 1 202 ? -32.738 19.780 53.846 1.00 56.34 202 HIS A N 1
ATOM 1488 C CA . HIS A 1 202 ? -34.121 19.980 53.398 1.00 56.34 202 HIS A CA 1
ATOM 1489 C C . HIS A 1 202 ? -35.154 19.274 54.286 1.00 56.34 202 HIS A C 1
ATOM 1491 O O . HIS A 1 202 ? -36.245 19.811 54.511 1.00 56.34 202 HIS A O 1
ATOM 1497 N N . ARG A 1 203 ? -34.840 18.081 54.817 1.00 59.38 203 ARG A N 1
ATOM 1498 C CA . ARG A 1 203 ? -35.724 17.396 55.776 1.00 59.38 203 ARG A CA 1
ATOM 1499 C C . ARG A 1 203 ? -35.859 18.198 57.063 1.00 59.38 203 ARG A C 1
ATOM 1501 O O . ARG A 1 203 ? -36.973 18.327 57.569 1.00 59.38 203 ARG A O 1
ATOM 1508 N N . ASP A 1 204 ? -34.750 18.746 57.549 1.00 66.69 204 ASP A N 1
ATOM 1509 C CA . ASP A 1 204 ? -34.696 19.535 58.776 1.00 66.69 204 ASP A CA 1
ATOM 1510 C C . ASP A 1 204 ? -35.420 20.876 58.608 1.00 66.69 204 ASP A C 1
ATOM 1512 O O . ASP A 1 204 ? -36.166 21.280 59.503 1.00 66.69 204 ASP A O 1
ATOM 1516 N N . GLN A 1 205 ? -35.304 21.533 57.448 1.00 65.62 205 GLN A N 1
ATOM 1517 C CA . GLN A 1 205 ? -36.098 22.725 57.129 1.00 65.62 205 GLN A CA 1
ATOM 1518 C C . GLN A 1 205 ? -37.601 22.423 57.112 1.00 65.62 205 GLN A C 1
ATOM 1520 O O . GLN A 1 205 ? -38.363 23.077 57.823 1.00 65.62 205 GLN A O 1
ATOM 1525 N N . ARG A 1 206 ? -38.035 21.365 56.412 1.00 65.62 206 ARG A N 1
ATOM 1526 C CA . ARG A 1 206 ? -39.455 20.966 56.398 1.00 65.62 206 ARG A CA 1
ATOM 1527 C C . ARG A 1 206 ? -39.984 20.519 57.756 1.00 65.62 206 ARG A C 1
ATOM 1529 O O . ARG A 1 206 ? -41.189 20.573 58.004 1.00 65.62 206 ARG A O 1
ATOM 1536 N N . TRP A 1 207 ? -39.124 19.995 58.622 1.00 66.62 207 TRP A N 1
ATOM 1537 C CA . TRP A 1 207 ? -39.515 19.626 59.979 1.00 66.62 207 TRP A CA 1
ATOM 1538 C C . TRP A 1 207 ? -39.701 20.867 60.862 1.00 66.62 207 TRP A C 1
ATOM 1540 O O . TRP A 1 207 ? -40.673 20.937 61.612 1.00 66.62 207 TRP A O 1
ATOM 1550 N N . LYS A 1 208 ? -38.842 21.884 60.705 1.00 74.62 208 LYS A N 1
ATOM 1551 C CA . LYS A 1 208 ? -38.978 23.188 61.377 1.00 74.62 208 LYS A CA 1
ATOM 1552 C C . LYS A 1 208 ? -40.221 23.954 60.919 1.00 74.6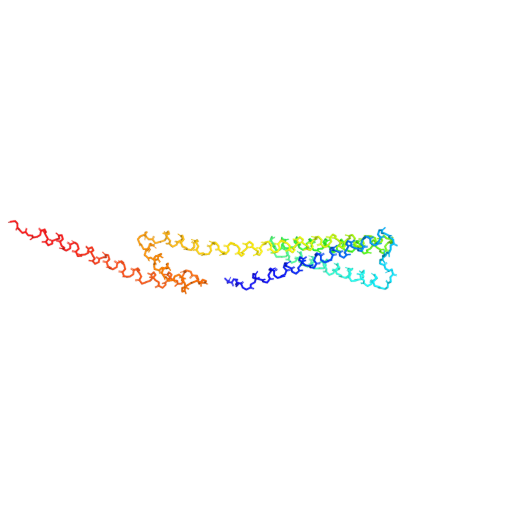2 208 LYS A C 1
ATOM 1554 O O . LYS A 1 208 ? -40.928 24.502 61.757 1.00 74.62 208 LYS A O 1
ATOM 1559 N N . GLU A 1 209 ? -40.521 23.951 59.622 1.00 73.75 209 GLU A N 1
ATOM 1560 C CA . GLU A 1 209 ? -41.731 24.582 59.073 1.00 73.75 209 GLU A CA 1
ATOM 1561 C C . GLU A 1 209 ? -43.014 23.935 59.605 1.00 73.75 209 GLU A C 1
ATOM 1563 O O . GLU A 1 209 ? -43.941 24.642 59.993 1.00 73.75 209 GLU A O 1
ATOM 1568 N N . ARG A 1 210 ? -43.053 22.597 59.686 1.00 66.75 210 ARG A N 1
ATOM 1569 C CA . ARG A 1 210 ? -44.196 21.870 60.259 1.00 66.75 210 ARG A CA 1
ATOM 1570 C C . ARG A 1 210 ? -44.395 22.163 61.736 1.00 66.75 210 ARG A C 1
ATOM 1572 O O . ARG A 1 210 ? -45.510 22.465 62.134 1.00 66.75 210 ARG A O 1
ATOM 1579 N N . LYS A 1 211 ? -43.319 22.154 62.525 1.00 70.94 211 LYS A N 1
ATOM 1580 C CA . LYS A 1 211 ? -43.408 22.536 63.937 1.00 70.94 211 LYS A CA 1
ATOM 1581 C C . LYS A 1 211 ? -43.937 23.949 64.125 1.00 70.94 211 LYS A C 1
ATOM 1583 O O . LYS A 1 211 ? -44.804 24.157 64.959 1.00 70.94 211 LYS A O 1
ATOM 1588 N N . LYS A 1 212 ? -43.458 24.895 63.316 1.00 73.31 212 LYS A N 1
ATOM 1589 C CA . LYS A 1 212 ? -43.923 26.281 63.370 1.00 73.31 212 LYS A CA 1
ATOM 1590 C C . LYS A 1 212 ? -45.414 26.395 63.028 1.00 73.31 212 LYS A C 1
ATOM 1592 O O . LYS A 1 212 ? -46.125 27.143 63.684 1.00 73.31 212 LYS A O 1
ATOM 1597 N N . TYR A 1 213 ? -45.884 25.625 62.046 1.00 64.44 213 TYR A N 1
ATOM 1598 C CA . TYR A 1 213 ? -47.297 25.567 61.664 1.00 64.44 213 TYR A CA 1
ATOM 1599 C C . TYR A 1 213 ? -48.190 24.938 62.747 1.00 64.44 213 TYR A C 1
ATOM 1601 O O . TYR A 1 213 ? -49.301 25.410 62.975 1.00 64.44 213 TYR A O 1
ATOM 1609 N N . ASP A 1 214 ? -47.710 23.893 63.423 1.00 69.81 214 ASP A N 1
ATOM 1610 C CA . ASP A 1 214 ? -48.452 23.220 64.492 1.00 69.81 214 ASP A CA 1
ATOM 1611 C C . ASP A 1 214 ? -48.488 24.068 65.780 1.00 69.81 214 ASP A C 1
ATOM 1613 O O . ASP A 1 214 ? -49.534 24.166 66.417 1.00 69.81 214 ASP A O 1
ATOM 1617 N N . GLU A 1 215 ? -47.395 24.764 66.115 1.00 69.50 215 GLU A N 1
ATOM 1618 C CA . GLU A 1 215 ? -47.326 25.715 67.240 1.00 69.50 215 GLU A CA 1
ATOM 1619 C C . GLU A 1 215 ? -48.211 26.956 67.016 1.00 69.50 215 GLU A C 1
ATOM 1621 O O . GLU A 1 215 ? -48.802 27.473 67.961 1.00 69.50 215 GLU A O 1
ATOM 1626 N N . GLU A 1 216 ? -48.360 27.417 65.770 1.00 66.88 216 GLU A N 1
ATOM 1627 C CA . GLU A 1 216 ? -49.253 28.530 65.409 1.00 66.88 216 GLU A CA 1
ATOM 1628 C C . GLU A 1 216 ? -50.742 28.127 65.442 1.00 66.88 216 GLU A C 1
ATOM 1630 O O . GLU A 1 216 ? -51.619 28.977 65.608 1.00 66.88 216 GLU A O 1
ATOM 1635 N N . LYS A 1 217 ? -51.044 26.826 65.330 1.00 59.66 217 LYS A N 1
ATOM 1636 C CA . LYS A 1 217 ? -52.411 26.280 65.372 1.00 59.66 217 LYS A CA 1
ATOM 1637 C C . LYS A 1 217 ? -52.938 25.989 66.775 1.00 59.66 217 LYS A C 1
ATOM 1639 O O . LYS A 1 217 ? -54.156 25.946 66.939 1.00 59.66 217 LYS A O 1
ATOM 1644 N N . ASP A 1 218 ? -52.056 25.788 67.751 1.00 60.62 218 ASP A N 1
ATOM 1645 C CA . ASP A 1 218 ? -52.414 25.380 69.119 1.00 60.62 218 ASP A CA 1
ATOM 1646 C C . ASP A 1 218 ? -52.549 26.570 70.092 1.00 60.62 218 ASP A C 1
ATOM 1648 O O . ASP A 1 218 ? -52.597 26.400 71.309 1.00 60.62 218 ASP A O 1
ATOM 1652 N N . VAL A 1 219 ? -52.627 27.800 69.565 1.00 59.91 219 VAL A N 1
ATOM 1653 C CA . VAL A 1 219 ? -52.945 28.995 70.357 1.00 59.91 219 VAL A CA 1
ATOM 1654 C C . VAL A 1 219 ? -54.472 29.094 70.498 1.00 59.91 219 VAL A C 1
ATOM 1656 O O . VAL A 1 219 ? -55.150 29.399 69.510 1.00 59.91 219 VAL A O 1
ATOM 1659 N N . PRO A 1 220 ? -55.059 28.839 71.686 1.00 61.91 220 PRO A N 1
ATOM 1660 C CA . PRO A 1 220 ? -56.481 29.078 71.897 1.00 61.91 220 PRO A CA 1
ATOM 1661 C C . PRO A 1 220 ? -56.777 30.571 71.695 1.00 61.91 220 PRO A C 1
ATOM 1663 O O . PRO A 1 220 ? -56.061 31.425 72.219 1.00 61.91 220 PRO A O 1
ATOM 1666 N N . LYS A 1 221 ? -57.806 30.863 70.892 1.00 55.97 221 LYS A N 1
ATOM 1667 C CA . LYS A 1 221 ? -58.316 32.225 70.673 1.00 55.97 221 LYS A CA 1
ATOM 1668 C C . LYS A 1 221 ? -58.815 32.868 71.960 1.00 55.97 221 LYS A C 1
ATOM 1670 O O . LYS A 1 221 ? -59.430 32.137 72.768 1.00 55.97 221 LYS A O 1
#

Radius of gyration: 33.45 Å; Cα contacts (8 Å, |Δi|>4): 133; chains: 1; bounding box: 80×56×96 Å

Sequence (221 aa):
MWFAPQFRTGTLGVGGLLLGTGAGMGLESYSTLMQVLAGTGGPALDASVWIAFATAAASIAVKETLFHRTLAAGIKANSKVVQANAWHHRTDAVSSLVAMAGISGSLAGVPYLDPAAAGVVSLMILRTGAEITYDSLRELADEGLEGEVLSMFRVYQAADGVVADEVLQQWLNDFDKYRGKPMLNFTSKNAANSDTRVVKDHRDQRWKERKKYDEEKDVPK